Protein AF-0000000074029684 (afdb_homodimer)

pLDDT: mean 88.6, std 14.08, range [31.55, 98.19]

Foldseek 3Di:
DVLVVLLVLLLLLQLLLLQLVLLLQLLCCVPPPVVCVVPPNSLQRSVVSSNVRSVVSNVCSVVVVCVPPVCCLALCNLVVSNVVSLVVCCVPPNDVSSQQVSLCSQCVNVPNNPDDSVVSSVVSVVSNVVSSVSSNVSNVVSVVVVVVVD/DVLVVLLVLLLLLQLLLLQLVLLLQLLCCVPPPVVCVVPPNSLQRSVVSSNVRSVVSNVCSVVVVCPPCVCCLALCNLVVSNVVSLVVCCVVPNDVCSQQVSLCSQCVNVPNNVDDSVVSSVVSVVSSVVSSVSSNVSNVVSVVVVVVVD

Radius of gyration: 20.8 Å; Cα contacts (8 Å, |Δi|>4): 405; chains: 2; bounding box: 62×60×47 Å

Solvent-accessible surface area (backbone atoms only — not comparable to full-atom values): 14587 Å² total; per-residue (Å²): 111,75,61,60,54,45,26,50,31,26,20,39,30,18,25,34,53,14,36,54,52,13,46,50,49,18,52,49,34,53,73,75,38,59,72,47,49,80,80,45,56,35,34,45,41,18,58,52,33,16,51,51,22,19,50,51,19,30,55,34,39,72,64,60,41,65,73,65,60,37,65,59,54,26,57,67,30,59,58,43,48,58,52,52,50,51,50,50,40,36,72,75,58,31,69,69,49,55,66,58,44,54,23,52,37,48,25,48,35,73,68,43,68,84,54,54,58,66,58,29,37,46,52,50,30,28,52,53,27,40,31,46,53,44,25,49,53,27,16,56,56,57,48,54,58,51,56,67,71,98,112,74,61,59,54,46,25,50,30,25,20,38,29,19,25,34,55,14,35,54,52,13,47,50,50,18,52,48,34,53,72,74,38,57,71,45,49,81,78,45,56,33,35,45,40,17,59,52,33,15,52,52,22,19,50,53,20,31,55,35,43,72,63,60,42,66,72,65,59,35,65,60,55,27,55,65,28,58,58,44,48,57,52,53,50,51,50,50,39,37,73,73,58,31,68,67,48,54,64,57,44,55,23,53,36,48,25,49,36,73,69,43,66,84,54,55,57,64,58,30,38,46,52,50,32,28,53,52,28,39,30,46,53,43,23,50,53,27,16,56,56,57,48,55,58,53,57,67,70,98

Structure (mmCIF, N/CA/C/O backbone):
data_AF-0000000074029684-model_v1
#
loop_
_entity.id
_entity.type
_entity.pdbx_description
1 polymer 'Uncharacterized protein'
#
loop_
_atom_site.group_PDB
_atom_site.id
_atom_site.type_symbol
_atom_site.label_atom_id
_atom_site.label_alt_id
_atom_site.label_comp_id
_atom_site.label_asym_id
_atom_site.label_entity_id
_atom_site.label_seq_id
_atom_site.pdbx_PDB_ins_code
_atom_site.Cartn_x
_atom_site.Cartn_y
_atom_site.Cartn_z
_atom_site.occupancy
_atom_site.B_iso_or_equiv
_atom_site.auth_seq_id
_atom_site.auth_comp_id
_atom_site.auth_asym_id
_atom_site.auth_atom_id
_atom_site.pdbx_PDB_model_num
ATOM 1 N N . MET A 1 1 ? 26.109 0.016 -14.906 1 45.38 1 MET A N 1
ATOM 2 C CA . MET A 1 1 ? 24.719 -0.358 -14.758 1 45.38 1 MET A CA 1
ATOM 3 C C . MET A 1 1 ? 24.344 -0.489 -13.281 1 45.38 1 MET A C 1
ATOM 5 O O . MET A 1 1 ? 23.266 -0.05 -12.867 1 45.38 1 MET A O 1
ATOM 9 N N . LYS A 1 2 ? 25.266 -1.078 -12.445 1 59.72 2 LYS A N 1
ATOM 10 C CA . LYS A 1 2 ? 25.156 -1.258 -11 1 59.72 2 LYS A CA 1
ATOM 11 C C . LYS A 1 2 ? 25.062 0.087 -10.281 1 59.72 2 LYS A C 1
ATOM 13 O O . LYS A 1 2 ? 24.297 0.241 -9.328 1 59.72 2 LYS A O 1
ATOM 18 N N . THR A 1 3 ? 25.5 1.122 -11.125 1 70.62 3 THR A N 1
ATOM 19 C CA . THR A 1 3 ? 25.578 2.422 -10.469 1 70.62 3 THR A CA 1
ATOM 20 C C . THR A 1 3 ? 24.234 3.145 -10.516 1 70.62 3 THR A C 1
ATOM 22 O O . THR A 1 3 ? 23.797 3.709 -9.516 1 70.62 3 THR A O 1
ATOM 25 N N . ASN A 1 4 ? 23.531 2.918 -11.711 1 80.19 4 ASN A N 1
ATOM 26 C CA . ASN A 1 4 ? 22.25 3.607 -11.844 1 80.19 4 ASN A CA 1
ATOM 27 C C . ASN A 1 4 ? 21.188 2.98 -10.961 1 80.19 4 ASN A C 1
ATOM 29 O O . ASN A 1 4 ? 20.344 3.689 -10.391 1 80.19 4 ASN A O 1
ATOM 33 N N . TYR A 1 5 ? 21.328 1.679 -10.805 1 81.56 5 TYR A N 1
ATOM 34 C CA . TYR A 1 5 ? 20.375 0.965 -9.961 1 81.56 5 TYR A CA 1
ATOM 35 C C . TYR A 1 5 ? 20.547 1.364 -8.492 1 81.56 5 TYR A C 1
ATOM 37 O O . TYR A 1 5 ? 19.562 1.608 -7.797 1 81.56 5 TYR A O 1
ATOM 45 N N . ASN A 1 6 ? 21.688 1.562 -8.148 1 82.56 6 ASN A N 1
ATOM 46 C CA . ASN A 1 6 ? 21.969 1.986 -6.781 1 82.56 6 ASN A CA 1
ATOM 47 C C . ASN A 1 6 ? 21.516 3.422 -6.535 1 82.56 6 ASN A C 1
ATOM 49 O O . ASN A 1 6 ? 21.016 3.748 -5.453 1 82.56 6 ASN A O 1
ATOM 53 N N . LEU A 1 7 ? 21.719 4.215 -7.543 1 88.19 7 LEU A N 1
ATOM 54 C CA . LEU A 1 7 ? 21.266 5.598 -7.438 1 88.19 7 LEU A CA 1
ATOM 55 C C . LEU A 1 7 ? 19.75 5.672 -7.301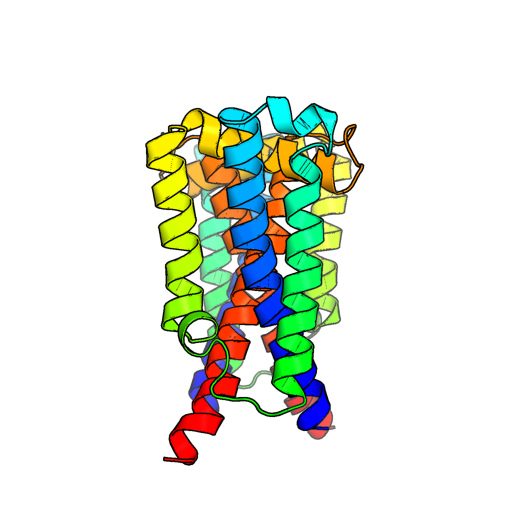 1 88.19 7 LEU A C 1
ATOM 57 O O . LEU A 1 7 ? 19.234 6.445 -6.492 1 88.19 7 LEU A O 1
ATOM 61 N N . PHE A 1 8 ? 19.094 4.867 -8.039 1 90.06 8 PHE A N 1
ATOM 62 C CA . PHE A 1 8 ? 17.641 4.82 -7.992 1 90.06 8 PHE A CA 1
ATOM 63 C C . PHE A 1 8 ? 17.156 4.34 -6.629 1 90.06 8 PHE A C 1
ATOM 65 O O . PHE A 1 8 ? 16.234 4.914 -6.051 1 90.06 8 PHE A O 1
ATOM 72 N N . LEU A 1 9 ? 17.812 3.361 -6.082 1 88.31 9 LEU A N 1
ATOM 73 C CA . LEU A 1 9 ? 17.422 2.816 -4.785 1 88.31 9 LEU A CA 1
ATOM 74 C C . LEU A 1 9 ? 17.641 3.844 -3.678 1 88.31 9 LEU A C 1
ATOM 76 O O . LEU A 1 9 ? 16.797 3.979 -2.783 1 88.31 9 LEU A O 1
ATOM 80 N N . ASN A 1 10 ? 18.672 4.555 -3.834 1 89.31 10 ASN A N 1
ATOM 81 C CA . ASN A 1 10 ? 18.922 5.613 -2.859 1 89.31 10 ASN A CA 1
ATOM 82 C C . ASN A 1 10 ? 17.875 6.719 -2.953 1 89.31 10 ASN A C 1
ATOM 84 O O . ASN A 1 10 ? 17.438 7.25 -1.934 1 89.31 10 ASN A O 1
ATOM 88 N N . LEU A 1 11 ? 17.531 7.016 -4.164 1 92.94 11 LEU A N 1
ATOM 89 C CA . LEU A 1 11 ? 16.5 8.016 -4.402 1 92.94 11 LEU A CA 1
ATOM 90 C C . LEU A 1 11 ? 15.188 7.602 -3.758 1 92.94 11 LEU A C 1
ATOM 92 O O . LEU A 1 11 ? 14.555 8.398 -3.059 1 92.94 11 LEU A O 1
ATOM 96 N N . VAL A 1 12 ? 14.82 6.363 -3.924 1 93.38 12 VAL A N 1
ATOM 97 C CA . VAL A 1 12 ? 13.562 5.836 -3.395 1 93.38 12 VAL A CA 1
ATOM 98 C C . VAL A 1 12 ? 13.617 5.809 -1.869 1 93.38 12 VAL A C 1
ATOM 100 O O . VAL A 1 12 ? 12.617 6.098 -1.202 1 93.38 12 VAL A O 1
ATOM 103 N N . HIS A 1 13 ? 14.75 5.449 -1.403 1 93.5 13 HIS A N 1
ATOM 104 C CA . HIS A 1 13 ? 14.93 5.43 0.044 1 93.5 13 HIS A CA 1
ATOM 105 C C . HIS A 1 13 ? 14.727 6.812 0.645 1 93.5 13 HIS A C 1
ATOM 107 O O . HIS A 1 13 ? 13.977 6.969 1.612 1 93.5 13 HIS A O 1
ATOM 113 N N . GLY A 1 14 ? 15.414 7.77 0.052 1 93.69 14 GLY A N 1
ATOM 114 C CA . GLY A 1 14 ? 15.25 9.141 0.514 1 93.69 14 GLY A CA 1
ATOM 115 C C . GLY A 1 14 ? 13.836 9.656 0.368 1 93.69 14 GLY A C 1
ATOM 116 O O . GLY A 1 14 ? 13.344 10.383 1.234 1 93.69 14 GLY A O 1
ATOM 117 N N . LEU A 1 15 ? 13.227 9.305 -0.712 1 97.12 15 LEU A N 1
ATOM 118 C CA . LEU A 1 15 ? 11.844 9.688 -0.956 1 97.12 15 LEU A CA 1
ATOM 119 C C . LEU A 1 15 ? 10.93 9.164 0.151 1 97.12 15 LEU A C 1
ATOM 121 O O . LEU A 1 15 ? 10.07 9.898 0.652 1 97.12 15 LEU A O 1
ATOM 125 N N . PHE A 1 16 ? 11.125 7.938 0.576 1 97.06 16 PHE A N 1
ATOM 126 C CA . PHE A 1 16 ? 10.328 7.32 1.624 1 97.06 16 PHE A CA 1
ATOM 127 C C . PHE A 1 16 ? 10.523 8.039 2.953 1 97.06 16 PHE A C 1
ATOM 129 O O . PHE A 1 16 ? 9.555 8.359 3.641 1 97.06 16 PHE A O 1
ATOM 136 N N . LEU A 1 17 ? 11.703 8.297 3.266 1 95.62 17 LEU A N 1
ATOM 137 C CA . LEU A 1 17 ? 11.992 8.969 4.527 1 95.62 17 LEU A CA 1
ATOM 138 C C . LEU A 1 17 ? 11.406 10.375 4.543 1 95.62 17 LEU A C 1
ATOM 140 O O . LEU A 1 17 ? 10.82 10.797 5.539 1 95.62 17 LEU A O 1
ATOM 144 N N . GLY A 1 18 ? 11.578 11.016 3.41 1 96.56 18 GLY A N 1
ATOM 145 C CA . GLY A 1 18 ? 10.984 12.336 3.285 1 96.56 18 GLY A CA 1
ATOM 146 C C . GLY A 1 18 ? 9.469 12.32 3.371 1 96.56 18 GLY A C 1
ATOM 147 O O . GLY A 1 18 ? 8.859 13.227 3.939 1 96.56 18 GLY A O 1
ATOM 148 N N . LEU A 1 19 ? 8.875 11.328 2.781 1 97.75 19 LEU A N 1
ATOM 149 C CA . LEU A 1 19 ? 7.418 11.195 2.797 1 97.75 19 LEU A CA 1
ATOM 150 C C . LEU A 1 19 ? 6.906 10.992 4.219 1 97.75 19 LEU A C 1
ATOM 152 O O . LEU A 1 19 ? 5.969 11.664 4.648 1 97.75 19 LEU A O 1
ATOM 156 N N . VAL A 1 20 ? 7.484 10.078 4.992 1 97.5 20 VAL A N 1
ATOM 157 C CA . VAL A 1 20 ? 7.051 9.758 6.348 1 97.5 20 VAL A CA 1
ATOM 158 C C . VAL A 1 20 ? 7.23 10.984 7.246 1 97.5 20 VAL A C 1
ATOM 160 O O . VAL A 1 20 ? 6.305 11.375 7.961 1 97.5 20 VAL A O 1
ATOM 163 N N . LEU A 1 21 ? 8.359 11.602 7.168 1 97.31 21 LEU A N 1
ATOM 164 C CA . LEU A 1 21 ? 8.625 12.797 7.969 1 97.31 21 LEU A CA 1
ATOM 165 C C . LEU A 1 21 ? 7.73 13.953 7.535 1 97.31 21 LEU A C 1
ATOM 167 O O . LEU A 1 21 ? 7.219 14.695 8.375 1 97.31 21 LEU A O 1
ATOM 171 N N . GLY A 1 22 ? 7.609 14.055 6.25 1 97.75 22 GLY A N 1
ATOM 172 C CA . GLY A 1 22 ? 6.781 15.117 5.707 1 97.75 22 GLY A CA 1
ATOM 173 C C . GLY A 1 22 ? 5.332 15.023 6.137 1 97.75 22 GLY A C 1
ATOM 174 O O . GLY A 1 22 ? 4.738 16.016 6.566 1 97.75 22 GLY A O 1
ATOM 175 N N . VAL A 1 23 ? 4.738 13.867 6.008 1 98.06 23 VAL A N 1
ATOM 176 C CA . VAL A 1 23 ? 3.354 13.672 6.426 1 98.06 23 VAL A CA 1
ATOM 177 C C . VAL A 1 23 ? 3.225 13.938 7.926 1 98.06 23 VAL A C 1
ATOM 179 O O . VAL A 1 23 ? 2.273 14.578 8.375 1 98.06 23 VAL A O 1
ATOM 182 N N . THR A 1 24 ? 4.18 13.445 8.688 1 98.19 24 THR A N 1
ATOM 183 C CA . THR A 1 24 ? 4.164 13.625 10.141 1 98.19 24 THR A CA 1
ATOM 184 C C . THR A 1 24 ? 4.195 15.109 10.5 1 98.19 24 THR A C 1
ATOM 186 O O . THR A 1 24 ? 3.361 15.586 11.273 1 98.19 24 THR A O 1
ATOM 189 N N . ILE A 1 25 ? 5.047 15.836 9.867 1 97.69 25 ILE A N 1
ATOM 190 C CA . ILE A 1 25 ? 5.195 17.266 10.164 1 97.69 25 ILE A CA 1
ATOM 191 C C . ILE A 1 25 ? 3.979 18.016 9.648 1 97.69 25 ILE A C 1
ATOM 193 O O . ILE A 1 25 ? 3.498 18.953 10.297 1 97.69 25 ILE A O 1
ATOM 197 N N . SER A 1 26 ? 3.498 17.625 8.492 1 97.75 26 SER A N 1
ATOM 198 C CA . SER A 1 26 ? 2.297 18.25 7.953 1 97.75 26 SER A CA 1
ATOM 199 C C . SER A 1 26 ? 1.127 18.125 8.922 1 97.75 26 SER A C 1
ATOM 201 O O . SER A 1 26 ? 0.421 19.109 9.18 1 97.75 26 SER A O 1
ATOM 203 N N . LEU A 1 27 ? 0.979 16.922 9.508 1 97.81 27 LEU A N 1
ATOM 204 C CA . LEU A 1 27 ? -0.136 16.656 10.414 1 97.81 27 LEU A CA 1
ATOM 205 C C . LEU A 1 27 ? 0.037 17.438 11.711 1 97.81 27 LEU A C 1
ATOM 207 O O . LEU A 1 27 ? -0.915 18.047 12.211 1 97.81 27 LEU A O 1
ATOM 211 N N . LEU A 1 28 ? 1.231 17.453 12.203 1 97.38 28 LEU A N 1
ATOM 212 C CA . LEU A 1 28 ? 1.5 18.141 13.461 1 97.38 28 LEU A CA 1
ATOM 213 C C . LEU A 1 28 ? 1.336 19.656 13.305 1 97.38 28 LEU A C 1
ATOM 215 O O . LEU A 1 28 ? 0.759 20.312 14.172 1 97.38 28 LEU A O 1
ATOM 219 N N . THR A 1 29 ? 1.773 20.156 12.195 1 96.75 29 THR A N 1
ATOM 220 C CA . THR A 1 29 ? 1.662 21.578 11.961 1 96.75 29 THR A CA 1
ATOM 221 C C . THR A 1 29 ? 0.209 21.984 11.703 1 96.75 29 THR A C 1
ATOM 223 O O . THR A 1 29 ? -0.233 23.047 12.141 1 96.75 29 THR A O 1
ATOM 226 N N . LEU A 1 30 ? -0.475 21.156 11.039 1 95.69 30 LEU A N 1
ATOM 227 C CA . LEU A 1 30 ? -1.884 21.422 10.781 1 95.69 30 LEU A CA 1
ATOM 228 C C . LEU A 1 30 ? -2.68 21.484 12.078 1 95.69 30 LEU A C 1
ATOM 230 O O . LEU A 1 30 ? -3.561 22.328 12.234 1 95.69 30 LEU A O 1
ATOM 234 N N . GLU A 1 31 ? -2.307 20.625 13 1 95 31 GLU A N 1
ATOM 235 C CA . GLU A 1 31 ? -3.078 20.484 14.227 1 95 31 GLU A CA 1
ATOM 236 C C . GLU A 1 31 ? -2.586 21.453 15.305 1 95 31 GLU A C 1
ATOM 238 O O . GLU A 1 31 ? -3.389 22.031 16.047 1 95 31 GLU A O 1
ATOM 243 N N . PHE A 1 32 ? -1.317 21.688 15.398 1 95.12 32 PHE A N 1
ATOM 244 C CA . PHE A 1 32 ? -0.786 22.359 16.578 1 95.12 32 PHE A CA 1
ATOM 245 C C . PHE A 1 32 ? -0.233 23.734 16.219 1 95.12 32 PHE A C 1
ATOM 247 O O . PHE A 1 32 ? -0.009 24.562 17.109 1 95.12 32 PHE A O 1
ATOM 254 N N . LEU A 1 33 ? -0.032 23.984 14.938 1 94 33 LEU A N 1
ATOM 255 C CA . LEU A 1 33 ? 0.521 25.266 14.531 1 94 33 LEU A CA 1
ATOM 256 C C . LEU A 1 33 ? -0.254 25.844 13.352 1 94 33 LEU A C 1
ATOM 258 O O . LEU A 1 33 ? 0.322 26.109 12.289 1 94 33 LEU A O 1
ATOM 262 N N . PRO A 1 34 ? -1.484 26.094 13.57 1 85.5 34 PRO A N 1
ATOM 263 C CA . PRO A 1 34 ? -2.295 26.578 12.445 1 85.5 34 PRO A CA 1
ATOM 264 C C . PRO A 1 34 ? -1.818 27.938 11.914 1 85.5 34 PRO A C 1
ATOM 266 O O . PRO A 1 34 ? -2.078 28.266 10.758 1 85.5 34 PRO A O 1
ATOM 269 N N . GLU A 1 35 ? -1.043 28.656 12.641 1 90.62 35 GLU A N 1
ATOM 270 C CA . GLU A 1 35 ? -0.546 29.969 12.234 1 90.62 35 GLU A CA 1
ATOM 271 C C . GLU A 1 35 ? 0.364 29.859 11.016 1 90.62 35 GLU A C 1
ATOM 273 O O . GLU A 1 35 ? 0.505 30.812 10.25 1 90.62 35 GLU A O 1
ATOM 278 N N . ILE A 1 36 ? 0.897 28.75 10.828 1 90.25 36 ILE A N 1
ATOM 279 C CA . ILE A 1 36 ? 1.812 28.531 9.719 1 90.25 36 ILE A CA 1
ATOM 280 C C . ILE A 1 36 ? 1.058 28.672 8.391 1 90.25 36 ILE A C 1
ATOM 282 O O . ILE A 1 36 ? 1.661 28.922 7.352 1 90.25 36 ILE A O 1
ATOM 286 N N . GLN A 1 37 ? -0.204 28.5 8.414 1 87.75 37 GLN A N 1
ATOM 287 C CA . GLN A 1 37 ? -1.039 28.578 7.219 1 87.75 37 GLN A CA 1
ATOM 288 C C . GLN A 1 37 ? -0.928 29.938 6.555 1 87.75 37 GLN A C 1
ATOM 290 O O . GLN A 1 37 ? -1.2 30.094 5.363 1 87.75 37 GLN A O 1
ATOM 295 N N . ASN A 1 38 ? -0.549 30.891 7.355 1 90.12 38 ASN A N 1
ATOM 296 C CA . ASN A 1 38 ? -0.367 32.25 6.82 1 90.12 38 ASN A CA 1
ATOM 297 C C . ASN A 1 38 ? 0.817 32.312 5.863 1 90.12 38 ASN A C 1
ATOM 299 O O . ASN A 1 38 ? 0.896 33.219 5.027 1 90.12 38 ASN A O 1
ATOM 303 N N . TYR A 1 39 ? 1.678 31.406 5.93 1 89.75 39 TYR A N 1
ATOM 304 C CA . TYR A 1 39 ? 2.869 31.375 5.09 1 89.75 39 TYR A CA 1
ATOM 305 C C . TYR A 1 39 ? 2.781 30.25 4.062 1 89.75 39 TYR A C 1
ATOM 307 O O . TYR A 1 39 ? 2.986 30.484 2.869 1 89.75 39 TYR A O 1
ATOM 315 N N . ILE A 1 40 ? 2.496 29.094 4.531 1 91.5 40 ILE A N 1
ATOM 316 C CA . ILE A 1 40 ? 2.381 27.906 3.684 1 91.5 40 ILE A CA 1
ATOM 317 C C . ILE A 1 40 ? 1.34 26.953 4.27 1 91.5 40 ILE A C 1
ATOM 319 O O . ILE A 1 40 ? 1.315 26.719 5.477 1 91.5 40 ILE A O 1
ATOM 323 N N . HIS A 1 41 ? 0.516 26.578 3.416 1 94.38 41 HIS A N 1
ATOM 324 C CA . HIS A 1 41 ? -0.421 25.562 3.912 1 94.38 41 HIS A CA 1
ATOM 325 C C . HIS A 1 41 ? 0.306 24.297 4.336 1 94.38 41 HIS A C 1
ATOM 327 O O . HIS A 1 41 ? 1.101 23.75 3.572 1 94.38 41 HIS A O 1
ATOM 333 N N . PRO A 1 42 ? 0.067 23.719 5.48 1 95.94 42 PRO A N 1
ATOM 334 C CA . PRO A 1 42 ? 0.798 22.578 6.035 1 95.94 42 PRO A CA 1
ATOM 335 C C . PRO A 1 42 ? 0.764 21.359 5.121 1 95.94 42 PRO A C 1
ATOM 337 O O . PRO A 1 42 ? 1.686 20.531 5.148 1 95.94 42 PRO A O 1
ATOM 340 N N . SER A 1 43 ? -0.222 21.25 4.305 1 96.44 43 SER A N 1
ATOM 341 C CA . SER A 1 43 ? -0.349 20.078 3.436 1 96.44 43 SER A CA 1
ATOM 342 C C . SER A 1 43 ? 0.755 20.047 2.383 1 96.44 43 SER A C 1
ATOM 344 O O . SER A 1 43 ? 1.013 19.016 1.774 1 96.44 43 SER A O 1
ATOM 346 N N . TYR A 1 44 ? 1.433 21.156 2.188 1 96.62 44 TYR A N 1
ATOM 347 C CA . TYR A 1 44 ? 2.471 21.219 1.163 1 96.62 44 TYR A CA 1
ATOM 348 C C . TYR A 1 44 ? 3.814 20.766 1.725 1 96.62 44 TYR A C 1
ATOM 350 O O . TYR A 1 44 ? 4.766 20.547 0.971 1 96.62 44 TYR A O 1
ATOM 358 N N . ILE A 1 45 ? 3.85 20.594 2.953 1 97.12 45 ILE A N 1
ATOM 359 C CA . ILE A 1 45 ? 5.102 20.219 3.605 1 97.12 45 ILE A CA 1
ATOM 360 C C . ILE A 1 45 ? 5.523 18.828 3.168 1 97.12 45 ILE A C 1
ATOM 362 O O . ILE A 1 45 ? 6.691 18.594 2.848 1 97.12 45 ILE A O 1
ATOM 366 N N . TYR A 1 46 ? 4.578 17.922 3.096 1 97.12 46 TYR A N 1
ATOM 367 C CA . TYR A 1 46 ? 4.98 16.531 2.854 1 97.12 46 TYR A CA 1
ATOM 368 C C . TYR A 1 46 ? 5.52 16.359 1.438 1 97.12 46 TYR A C 1
ATOM 370 O O . TYR A 1 46 ? 6.523 15.688 1.227 1 97.12 46 TYR A O 1
ATOM 378 N N . PRO A 1 47 ? 4.906 16.938 0.369 1 97.19 47 PRO A N 1
ATOM 379 C CA . PRO A 1 47 ? 5.527 16.781 -0.946 1 97.19 47 PRO A CA 1
ATOM 380 C C . PRO A 1 47 ? 6.895 17.453 -1.041 1 97.19 47 PRO A C 1
ATOM 382 O O . PRO A 1 47 ? 7.797 16.938 -1.709 1 97.19 47 PRO A O 1
ATOM 385 N N . ILE A 1 48 ? 7.059 18.578 -0.424 1 97.56 48 ILE A N 1
ATOM 386 C CA . ILE A 1 48 ? 8.336 19.266 -0.422 1 97.56 48 ILE A CA 1
ATOM 387 C C . ILE A 1 48 ? 9.398 18.406 0.247 1 97.56 48 ILE A C 1
ATOM 389 O O . ILE A 1 48 ? 10.477 18.188 -0.316 1 97.56 48 ILE A O 1
ATOM 393 N N . LEU A 1 49 ? 9.109 17.891 1.408 1 97.88 49 LEU A N 1
ATOM 394 C CA . LEU A 1 49 ? 10.07 17.062 2.137 1 97.88 49 LEU A CA 1
ATOM 395 C C . LEU A 1 49 ? 10.336 15.758 1.402 1 97.88 49 LEU A C 1
ATOM 397 O O . LEU A 1 49 ? 11.453 15.234 1.444 1 97.88 49 LEU A O 1
ATOM 401 N N . SER A 1 50 ? 9.367 15.234 0.712 1 97.62 50 SER A N 1
ATOM 402 C CA . SER A 1 50 ? 9.57 14.031 -0.088 1 97.62 50 SER A CA 1
ATOM 403 C C . SER A 1 50 ? 10.594 14.266 -1.197 1 97.62 50 SER A C 1
ATOM 405 O O . SER A 1 50 ? 11.484 13.445 -1.415 1 97.62 50 SER A O 1
ATOM 407 N N . VAL A 1 51 ? 10.461 15.398 -1.861 1 97.44 51 VAL A N 1
ATOM 408 C CA . VAL A 1 51 ? 11.375 15.742 -2.949 1 97.44 51 VAL A CA 1
ATOM 409 C C . VAL A 1 51 ? 12.773 16 -2.393 1 97.44 51 VAL A C 1
ATOM 411 O O . VAL A 1 51 ? 13.766 15.523 -2.951 1 97.44 51 VAL A O 1
ATOM 414 N N . ILE A 1 52 ? 12.836 16.719 -1.286 1 97.44 52 ILE A N 1
ATOM 415 C CA . ILE A 1 52 ? 14.117 16.984 -0.64 1 97.44 52 ILE A CA 1
ATOM 416 C C . ILE A 1 52 ? 14.766 15.656 -0.237 1 97.44 52 ILE A C 1
ATOM 418 O O . ILE A 1 52 ? 15.961 15.445 -0.477 1 97.44 52 ILE A O 1
ATOM 422 N N . GLY A 1 53 ? 13.961 14.758 0.393 1 95 53 GLY A N 1
ATOM 423 C CA . GLY A 1 53 ? 14.477 13.453 0.767 1 95 53 GLY A CA 1
ATOM 424 C C . GLY A 1 53 ? 15 12.656 -0.414 1 95 53 GLY A C 1
ATOM 425 O O . GLY A 1 53 ? 16.078 12.055 -0.336 1 95 53 GLY A O 1
ATOM 426 N N . ALA A 1 54 ? 14.273 12.672 -1.476 1 95.69 54 ALA A N 1
ATOM 427 C CA . ALA A 1 54 ? 14.703 11.984 -2.691 1 95.69 54 ALA A CA 1
ATOM 428 C C . ALA A 1 54 ? 16.031 12.547 -3.203 1 95.69 54 ALA A C 1
ATOM 430 O O . ALA A 1 54 ? 16.922 11.797 -3.6 1 95.69 54 ALA A O 1
ATOM 431 N N . THR A 1 55 ? 16.109 13.852 -3.166 1 94.12 55 THR A N 1
ATOM 432 C CA . THR A 1 55 ? 17.312 14.523 -3.652 1 94.12 55 THR A CA 1
ATOM 433 C C . THR A 1 55 ? 18.516 14.164 -2.787 1 94.12 55 THR A C 1
ATOM 435 O O . THR A 1 55 ? 19.594 13.828 -3.309 1 94.12 55 THR A O 1
ATOM 438 N N . ILE A 1 56 ? 18.312 14.195 -1.484 1 91.38 56 ILE A N 1
ATOM 439 C CA . ILE A 1 56 ? 19.391 13.844 -0.559 1 91.38 56 ILE A CA 1
ATOM 440 C C . ILE A 1 56 ? 19.812 12.398 -0.784 1 91.38 56 ILE A C 1
ATOM 442 O O . ILE A 1 56 ? 21 12.086 -0.814 1 91.38 56 ILE A O 1
ATOM 446 N N . GLY A 1 57 ? 18.812 11.508 -0.897 1 90.25 57 GLY A N 1
ATOM 447 C CA . GLY A 1 57 ? 19.109 10.117 -1.172 1 90.25 57 GLY A CA 1
ATOM 448 C C . GLY A 1 57 ? 19.891 9.922 -2.459 1 90.25 57 GLY A C 1
ATOM 449 O O . GLY A 1 57 ? 20.844 9.133 -2.5 1 90.25 57 GLY A O 1
ATOM 450 N N . TYR A 1 58 ? 19.469 10.664 -3.488 1 89.25 58 TYR A N 1
ATOM 451 C CA . TYR A 1 58 ? 20.141 10.578 -4.777 1 89.25 58 TYR A CA 1
ATOM 452 C C . TYR A 1 58 ? 21.594 11.039 -4.664 1 89.25 58 TYR A C 1
ATOM 454 O O . TYR A 1 58 ? 22.5 10.367 -5.16 1 89.25 58 TYR A O 1
ATOM 462 N N . ILE A 1 59 ? 21.797 12.164 -4.012 1 87.5 59 ILE A N 1
ATOM 463 C CA . ILE A 1 59 ? 23.141 12.727 -3.834 1 87.5 59 ILE A CA 1
ATOM 464 C C . ILE A 1 59 ? 24 11.758 -3.035 1 87.5 59 ILE A C 1
ATOM 466 O O . ILE A 1 59 ? 25.172 11.539 -3.363 1 87.5 59 ILE A O 1
ATOM 470 N N . LYS A 1 60 ? 23.422 11.141 -2.029 1 85.19 60 LYS A N 1
ATOM 471 C CA . LYS A 1 60 ? 24.156 10.164 -1.234 1 85.19 60 LYS A CA 1
ATOM 472 C C . LYS A 1 60 ? 24.594 8.984 -2.092 1 85.19 60 LYS A C 1
ATOM 474 O O . LYS A 1 60 ? 25.672 8.414 -1.862 1 85.19 60 LYS A O 1
ATOM 479 N N . GLY A 1 61 ? 23.797 8.602 -2.975 1 83.12 61 GLY A N 1
ATOM 480 C CA . GLY A 1 61 ? 24.094 7.473 -3.84 1 83.12 61 GLY A CA 1
ATOM 481 C C . GLY A 1 61 ? 25.234 7.754 -4.812 1 83.12 61 GLY A C 1
ATOM 482 O O . GLY A 1 61 ? 25.906 6.828 -5.273 1 83.12 61 GLY A O 1
ATOM 483 N N . ILE A 1 62 ? 25.469 9.062 -5.188 1 79.81 62 ILE A N 1
ATOM 484 C CA . ILE A 1 62 ? 26.516 9.414 -6.137 1 79.81 62 ILE A CA 1
ATOM 485 C C . ILE A 1 62 ? 27.875 9.203 -5.492 1 79.81 62 ILE A C 1
ATOM 487 O O . ILE A 1 62 ? 28.797 8.68 -6.129 1 79.81 62 ILE A O 1
ATOM 491 N N . ASN A 1 63 ? 28.016 9.648 -4.273 1 67.38 63 ASN A N 1
ATOM 492 C CA . ASN A 1 63 ? 29.344 9.633 -3.676 1 67.38 63 ASN A CA 1
ATOM 493 C C . ASN A 1 63 ? 29.469 8.508 -2.65 1 67.38 63 ASN A C 1
ATOM 495 O O . ASN A 1 63 ? 30.375 8.539 -1.807 1 67.38 63 ASN A O 1
ATOM 499 N N . ASN A 1 64 ? 28.656 7.484 -2.818 1 62.53 64 ASN A N 1
ATOM 500 C CA . ASN A 1 64 ? 28.703 6.398 -1.845 1 62.53 64 ASN A CA 1
ATOM 501 C C . ASN A 1 64 ? 28.906 6.922 -0.427 1 62.53 64 ASN A C 1
ATOM 503 O O . ASN A 1 64 ? 29.703 6.367 0.334 1 62.53 64 ASN A O 1
ATOM 507 N N . TYR A 1 65 ? 28.594 8.164 -0.355 1 58.56 65 TYR A N 1
ATOM 508 C CA . TYR A 1 65 ? 28.766 8.688 0.994 1 58.56 65 TYR A CA 1
ATOM 509 C C . TYR A 1 65 ? 28 7.848 2.01 1 58.56 65 TYR A C 1
ATOM 511 O O . TYR A 1 65 ? 26.922 8.242 2.459 1 58.56 65 TYR A O 1
ATOM 519 N N . SER A 1 66 ? 28.359 6.582 2.076 1 57.59 66 SER A N 1
ATOM 520 C CA . SER A 1 66 ? 27.734 5.531 2.873 1 57.59 66 SER A CA 1
ATOM 521 C C . SER A 1 66 ? 27.5 5.992 4.305 1 57.59 66 SER A C 1
ATOM 523 O O . SER A 1 66 ? 26.547 5.543 4.961 1 57.59 66 SER A O 1
ATOM 525 N N . ARG A 1 67 ? 28.359 7.023 4.664 1 59.38 67 ARG A N 1
ATOM 526 C CA . ARG A 1 67 ? 28.266 7.367 6.082 1 59.38 67 ARG A CA 1
ATOM 527 C C . ARG A 1 67 ? 27.141 8.367 6.328 1 59.38 67 ARG A C 1
ATOM 529 O O . ARG A 1 67 ? 26.609 8.453 7.438 1 59.38 67 ARG A O 1
ATOM 536 N N . LEU A 1 68 ? 26.828 9.023 5.242 1 56.69 68 LEU A N 1
ATOM 537 C CA . LEU A 1 68 ? 25.812 10.055 5.473 1 56.69 68 LEU A CA 1
ATOM 538 C C . LEU A 1 68 ? 24.438 9.438 5.691 1 56.69 68 LEU A C 1
ATOM 540 O O . LEU A 1 68 ? 23.969 8.656 4.859 1 56.69 68 LEU A O 1
ATOM 544 N N . LEU A 1 69 ? 23.875 9.773 6.812 1 63.09 69 LEU A N 1
ATOM 545 C CA . LEU A 1 69 ? 22.516 9.422 7.215 1 63.09 69 LEU A CA 1
ATOM 546 C C . LEU A 1 69 ? 22.359 7.906 7.32 1 63.09 69 LEU A C 1
ATOM 548 O O . LEU A 1 69 ? 21.281 7.367 7.035 1 63.09 69 LEU A O 1
ATOM 552 N N . PHE A 1 70 ? 23.453 7.301 7.664 1 70.38 70 PHE A N 1
ATOM 553 C CA . PHE A 1 70 ? 23.531 5.844 7.723 1 70.38 70 PHE A CA 1
ATOM 554 C C . PHE A 1 70 ? 22.469 5.281 8.648 1 70.38 70 PHE A C 1
ATOM 556 O O . PHE A 1 70 ? 21.781 4.32 8.305 1 70.38 70 PHE A O 1
ATOM 563 N N . PHE A 1 71 ? 22.297 5.98 9.703 1 73.88 71 PHE A N 1
ATOM 564 C CA . PHE A 1 71 ? 21.344 5.438 10.68 1 73.88 71 PHE A CA 1
ATOM 565 C C . PHE A 1 71 ? 19.922 5.48 10.141 1 73.88 71 PHE A C 1
ATOM 567 O O . PHE A 1 71 ? 19.172 4.516 10.281 1 73.88 71 PHE A O 1
ATOM 574 N N . ILE A 1 72 ? 19.656 6.543 9.328 1 78.44 72 ILE A N 1
ATOM 575 C CA . ILE A 1 72 ? 18.297 6.719 8.852 1 78.44 72 ILE A CA 1
ATOM 576 C C . ILE A 1 72 ? 18.078 5.883 7.59 1 78.44 72 ILE A C 1
ATOM 578 O O . ILE A 1 72 ? 16.969 5.398 7.34 1 78.44 72 ILE A O 1
ATOM 582 N N . PHE A 1 73 ? 19.141 5.562 6.922 1 80.75 73 PHE A N 1
ATOM 583 C CA . PHE A 1 73 ? 19.031 4.805 5.68 1 80.75 73 PHE A CA 1
ATOM 584 C C . PHE A 1 73 ? 19.266 3.318 5.93 1 80.75 73 PHE A C 1
ATOM 586 O O . PHE A 1 73 ? 19.203 2.512 5 1 80.75 73 PHE A O 1
ATOM 593 N N . SER A 1 74 ? 19.453 2.984 7.215 1 83.38 74 SER A N 1
ATOM 594 C CA . SER A 1 74 ? 19.625 1.579 7.57 1 83.38 74 SER A CA 1
ATOM 595 C C . SER A 1 74 ? 18.297 0.842 7.594 1 83.38 74 SER A C 1
ATOM 597 O O . SER A 1 74 ? 17.234 1.469 7.57 1 83.38 74 SER A O 1
ATOM 599 N N . THR A 1 75 ? 18.406 -0.478 7.672 1 86.06 75 THR A N 1
ATOM 600 C CA . THR A 1 75 ? 17.203 -1.302 7.754 1 86.06 75 THR A CA 1
ATOM 601 C C . THR A 1 75 ? 16.422 -0.991 9.023 1 86.06 75 THR A C 1
ATOM 603 O O . THR A 1 75 ? 15.195 -0.865 8.992 1 86.06 75 THR A O 1
ATOM 606 N N . LEU A 1 76 ? 17.156 -0.884 10.055 1 87.19 76 LEU A N 1
ATOM 607 C CA . LEU A 1 76 ? 16.531 -0.55 11.328 1 87.19 76 LEU A CA 1
ATOM 608 C C . LEU A 1 76 ? 15.859 0.82 11.266 1 87.19 76 LEU A C 1
ATOM 610 O O . LEU A 1 76 ? 14.719 0.982 11.711 1 87.19 76 LEU A O 1
ATOM 614 N N . GLY A 1 77 ? 16.562 1.777 10.688 1 88.62 77 GLY A N 1
ATOM 615 C CA . GLY A 1 77 ? 15.984 3.104 10.539 1 88.62 77 GLY A CA 1
ATOM 616 C C . GLY A 1 77 ? 14.758 3.123 9.648 1 88.62 77 GLY A C 1
ATOM 617 O O . GLY A 1 77 ? 13.773 3.807 9.953 1 88.62 77 GLY A O 1
ATOM 618 N N . THR A 1 78 ? 14.82 2.361 8.602 1 90.44 78 THR A N 1
ATOM 619 C CA . THR A 1 78 ? 13.711 2.285 7.656 1 90.44 78 THR A CA 1
ATOM 620 C C . THR A 1 78 ? 12.469 1.703 8.328 1 90.44 78 THR A C 1
ATOM 622 O O . THR A 1 78 ? 11.352 2.137 8.047 1 90.44 78 THR A O 1
ATOM 625 N N . LEU A 1 79 ? 12.625 0.806 9.227 1 93.44 79 LEU A N 1
ATOM 626 C CA . LEU A 1 79 ? 11.516 0.148 9.906 1 93.44 79 LEU A CA 1
ATOM 627 C C . LEU A 1 79 ? 11.023 0.987 11.086 1 93.44 79 LEU A C 1
ATOM 629 O O . LEU A 1 79 ? 9.82 1.111 11.305 1 93.44 79 LEU A O 1
ATOM 633 N N . LEU A 1 80 ? 11.875 1.586 11.727 1 94.81 80 LEU A N 1
ATOM 634 C CA . LEU A 1 80 ? 11.555 2.258 12.977 1 94.81 80 LEU A CA 1
ATOM 635 C C . LEU A 1 8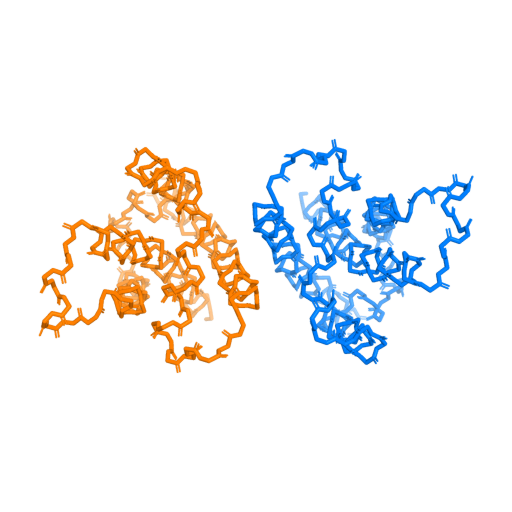0 ? 10.938 3.631 12.719 1 94.81 80 LEU A C 1
ATOM 637 O O . LEU A 1 80 ? 10.07 4.082 13.469 1 94.81 80 LEU A O 1
ATOM 641 N N . LEU A 1 81 ? 11.375 4.246 11.719 1 94.31 81 LEU A N 1
ATOM 642 C CA . LEU A 1 81 ? 10.945 5.621 11.484 1 94.31 81 LEU A CA 1
ATOM 643 C C . LEU A 1 81 ? 9.43 5.707 11.352 1 94.31 81 LEU A C 1
ATOM 645 O O . LEU A 1 81 ? 8.781 6.484 12.055 1 94.31 81 LEU A O 1
ATOM 649 N N . PRO A 1 82 ? 8.852 4.91 10.469 1 95.31 82 PRO A N 1
ATOM 650 C CA . PRO A 1 82 ? 7.387 4.984 10.391 1 95.31 82 PRO A CA 1
ATOM 651 C C . PRO A 1 82 ? 6.703 4.562 11.688 1 95.31 82 PRO A C 1
ATOM 653 O O . PRO A 1 82 ? 5.648 5.098 12.031 1 95.31 82 PRO A O 1
ATOM 656 N N . ILE A 1 83 ? 7.246 3.633 12.367 1 96.81 83 ILE A N 1
ATOM 657 C CA . ILE A 1 83 ? 6.668 3.174 13.625 1 96.81 83 ILE A CA 1
ATOM 658 C C . ILE A 1 83 ? 6.688 4.309 14.648 1 96.81 83 ILE A C 1
ATOM 660 O O . ILE A 1 83 ? 5.68 4.582 15.297 1 96.81 83 ILE A O 1
ATOM 664 N N . VAL A 1 84 ? 7.781 4.98 14.805 1 96.81 84 VAL A N 1
ATOM 665 C CA . VAL A 1 84 ? 7.93 6.09 15.742 1 96.81 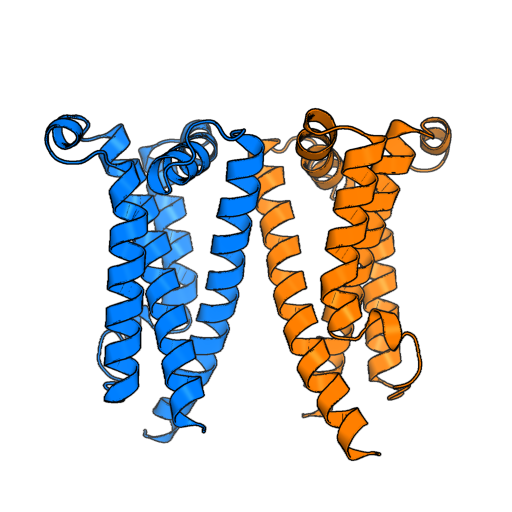84 VAL A CA 1
ATOM 666 C C . VAL A 1 84 ? 7 7.234 15.344 1 96.81 84 VAL A C 1
ATOM 668 O O . VAL A 1 84 ? 6.344 7.84 16.188 1 96.81 84 VAL A O 1
ATOM 671 N N . ALA A 1 85 ? 6.941 7.512 14.062 1 97.5 85 ALA A N 1
ATOM 672 C CA . ALA A 1 85 ? 6.074 8.578 13.57 1 97.5 85 ALA A CA 1
ATOM 673 C C . ALA A 1 85 ? 4.613 8.297 13.906 1 97.5 85 ALA A C 1
ATOM 675 O O . ALA A 1 85 ? 3.908 9.164 14.422 1 97.5 85 ALA A O 1
ATOM 676 N N . ILE A 1 86 ? 4.137 7.066 13.656 1 97.56 86 ILE A N 1
ATOM 677 C CA . ILE A 1 86 ? 2.748 6.684 13.898 1 97.56 86 ILE A CA 1
ATOM 678 C C . ILE A 1 86 ? 2.457 6.727 15.398 1 97.56 86 ILE A C 1
ATOM 680 O O . ILE A 1 86 ? 1.391 7.184 15.82 1 97.56 86 ILE A O 1
ATOM 684 N N . THR A 1 87 ? 3.41 6.246 16.172 1 97.88 87 THR A N 1
ATOM 685 C CA . THR A 1 87 ? 3.244 6.254 17.625 1 97.88 87 THR A CA 1
ATOM 686 C C . THR A 1 87 ? 3.156 7.684 18.141 1 97.88 87 THR A C 1
ATOM 688 O O . THR A 1 87 ? 2.295 7.996 18.969 1 97.88 87 THR A O 1
ATOM 691 N N . LEU A 1 88 ? 3.982 8.516 17.672 1 98.12 88 LEU A N 1
ATOM 692 C CA . LEU A 1 88 ? 3.969 9.922 18.062 1 98.12 88 LEU A CA 1
ATOM 693 C C . LEU A 1 88 ? 2.639 10.57 17.688 1 98.12 88 LEU A C 1
ATOM 695 O O . LEU A 1 88 ? 2.027 11.25 18.531 1 98.12 88 LEU A O 1
ATOM 699 N N . LEU A 1 89 ? 2.201 10.344 16.5 1 98.12 89 LEU A N 1
ATOM 700 C CA . LEU A 1 89 ? 0.949 10.938 16.047 1 98.12 89 LEU A CA 1
ATOM 701 C C . LEU A 1 89 ? -0.236 10.383 16.828 1 98.12 89 LEU A C 1
ATOM 703 O O . LEU A 1 89 ? -1.185 11.109 17.125 1 98.12 89 LEU A O 1
ATOM 707 N N . TYR A 1 90 ? -0.111 9.086 17.094 1 97.69 90 TYR A N 1
ATOM 708 C CA . TYR A 1 90 ? -1.162 8.477 17.891 1 97.69 90 TYR A CA 1
ATOM 709 C C . TYR A 1 90 ? -1.246 9.133 19.266 1 97.69 90 TYR A C 1
ATOM 711 O O . TYR A 1 90 ? -2.338 9.445 19.75 1 97.69 90 TYR A O 1
ATOM 719 N N . PHE A 1 91 ? -0.137 9.344 19.844 1 97.88 91 PHE A N 1
ATOM 720 C CA . PHE A 1 91 ? -0.067 9.922 21.172 1 97.88 91 PHE A CA 1
ATOM 721 C C . PHE A 1 91 ? -0.536 11.367 21.156 1 97.88 91 PHE A C 1
ATOM 723 O O . PHE A 1 91 ? -1.26 11.805 22.062 1 97.88 91 PHE A O 1
ATOM 730 N N . LEU A 1 92 ? -0.288 12.117 20.156 1 97.94 92 LEU A N 1
ATOM 731 C CA . LEU A 1 92 ? -0.545 13.555 20.141 1 97.94 92 LEU A CA 1
ATOM 732 C C . LEU A 1 92 ? -1.93 13.844 19.562 1 97.94 92 LEU A C 1
ATOM 734 O O . LEU A 1 92 ? -2.602 14.781 20.016 1 97.94 92 LEU A O 1
ATOM 738 N N . LEU A 1 93 ? -2.373 13.055 18.594 1 97.31 93 LEU A N 1
ATOM 739 C CA . LEU A 1 93 ? -3.594 13.391 17.859 1 97.31 93 LEU A CA 1
ATOM 740 C C . LEU A 1 93 ? -4.75 12.508 18.312 1 97.31 93 LEU A C 1
ATOM 742 O O . LEU A 1 93 ? -5.918 12.875 18.141 1 97.31 93 LEU A O 1
ATOM 746 N N . GLY A 1 94 ? -4.426 11.312 18.812 1 96.81 94 GLY A N 1
ATOM 747 C CA . GLY A 1 94 ? -5.457 10.32 19.078 1 96.81 94 GLY A CA 1
ATOM 748 C C . GLY A 1 94 ? -5.746 9.43 17.875 1 96.81 94 GLY A C 1
ATOM 749 O O . GLY A 1 94 ? -5.277 9.703 16.766 1 96.81 94 GLY A O 1
ATOM 750 N N . PHE A 1 95 ? -6.508 8.414 18.047 1 96.25 95 PHE A N 1
ATOM 751 C CA . PHE A 1 95 ? -6.754 7.355 17.078 1 96.25 95 PHE A CA 1
ATOM 752 C C . PHE A 1 95 ? -7.578 7.879 15.906 1 96.25 95 PHE A C 1
ATOM 754 O O . PHE A 1 95 ? -7.219 7.676 14.742 1 96.25 95 PHE A O 1
ATOM 761 N N . ASP A 1 96 ? -8.633 8.594 16.156 1 96 96 ASP A N 1
ATOM 762 C CA . ASP A 1 96 ? -9.562 9.055 15.133 1 96 9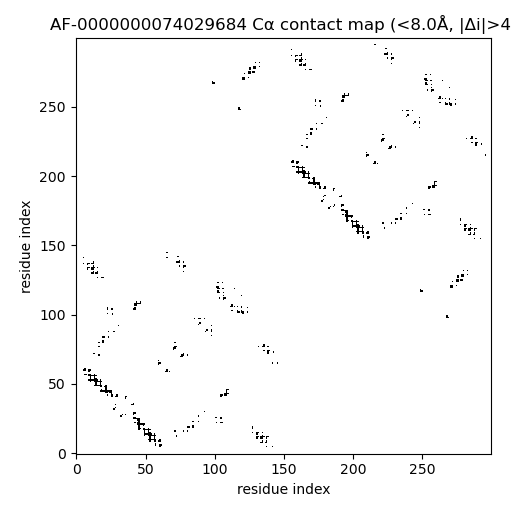6 ASP A CA 1
ATOM 763 C C . ASP A 1 96 ? -8.891 10.062 14.203 1 96 96 ASP A C 1
ATOM 765 O O . ASP A 1 96 ? -8.961 9.93 12.977 1 96 96 ASP A O 1
ATOM 769 N N . ARG A 1 97 ? -8.188 10.953 14.734 1 96.44 97 ARG A N 1
ATOM 770 C CA . ARG A 1 97 ? -7.539 11.984 13.93 1 96.44 97 ARG A CA 1
ATOM 771 C C . ARG A 1 97 ? -6.363 11.414 13.148 1 96.44 97 ARG A C 1
ATOM 773 O O . ARG A 1 97 ? -6.098 11.828 12.016 1 96.44 97 ARG A O 1
ATOM 780 N N . LEU A 1 98 ? -5.652 10.484 13.789 1 97.25 98 LEU A N 1
ATOM 781 C CA . LEU A 1 98 ? -4.547 9.805 13.117 1 97.25 98 LEU A CA 1
ATOM 782 C C . LEU A 1 98 ? -5.012 9.164 11.812 1 97.25 98 LEU A C 1
ATOM 784 O O . LEU A 1 98 ? -4.301 9.203 10.812 1 97.25 98 LEU A O 1
ATOM 788 N N . LEU A 1 99 ? -6.27 8.609 11.82 1 97.38 99 LEU A N 1
ATOM 789 C CA . LEU A 1 99 ? -6.766 7.887 10.656 1 97.38 99 LEU A CA 1
ATOM 790 C C . LEU A 1 99 ? -7.438 8.836 9.672 1 97.38 99 LEU A C 1
ATOM 792 O O . LEU A 1 99 ? -7.438 8.586 8.461 1 97.38 99 LEU A O 1
ATOM 796 N N . ALA A 1 100 ? -7.93 9.922 10.117 1 97 100 ALA A N 1
ATOM 797 C CA . ALA A 1 100 ? -8.773 10.781 9.281 1 97 100 ALA A CA 1
ATOM 798 C C . ALA A 1 100 ? -7.938 11.836 8.562 1 97 100 ALA A C 1
ATOM 800 O O . ALA A 1 100 ? -8.273 12.25 7.449 1 97 100 ALA A O 1
ATOM 801 N N . LEU A 1 101 ? -6.852 12.273 9.078 1 97.44 101 LEU A N 1
ATOM 802 C CA . LEU A 1 101 ? -6.188 13.492 8.633 1 97.44 101 LEU A CA 1
ATOM 803 C C . LEU A 1 101 ? -5.246 13.195 7.465 1 97.44 101 LEU A C 1
ATOM 805 O O . LEU A 1 101 ? -5.145 13.992 6.527 1 97.44 101 LEU A O 1
ATOM 809 N N . PRO A 1 102 ? -4.574 12.062 7.484 1 97.62 102 PRO A N 1
ATOM 810 C CA . PRO A 1 102 ? -3.557 11.852 6.449 1 97.62 102 PRO A CA 1
ATOM 811 C C . PRO A 1 102 ? -4.129 11.922 5.035 1 97.62 102 PRO A C 1
ATOM 813 O O . PRO A 1 102 ? -3.568 12.602 4.176 1 97.62 102 PRO A O 1
ATOM 816 N N . PRO A 1 103 ? -5.25 11.266 4.789 1 97.56 103 PRO A N 1
ATOM 817 C CA . PRO A 1 103 ? -5.773 11.367 3.422 1 97.56 103 PRO A CA 1
ATOM 818 C C . PRO A 1 103 ? -6.188 12.789 3.053 1 97.56 103 PRO A C 1
ATOM 820 O O . PRO A 1 103 ? -6.113 13.172 1.882 1 97.56 103 PRO A O 1
ATOM 823 N N . ILE A 1 104 ? -6.633 13.539 3.998 1 96.94 104 ILE A N 1
ATOM 824 C CA . ILE A 1 104 ? -7.02 14.922 3.768 1 96.94 104 ILE A CA 1
ATOM 825 C C . ILE A 1 104 ? -5.781 15.758 3.441 1 96.94 104 ILE A C 1
ATOM 827 O O . ILE A 1 104 ? -5.781 16.531 2.48 1 96.94 104 ILE A O 1
ATOM 831 N N . VAL A 1 105 ? -4.75 15.586 4.203 1 97.12 105 VAL A N 1
ATOM 832 C CA . VAL A 1 105 ? -3.488 16.281 3.982 1 97.12 105 VAL A CA 1
ATOM 833 C C . VAL A 1 105 ? -2.904 15.875 2.631 1 97.12 105 VAL A C 1
ATOM 835 O O . VAL A 1 105 ? -2.414 16.719 1.878 1 97.12 105 VAL A O 1
ATOM 838 N N . PHE A 1 106 ? -3.029 14.625 2.322 1 97.5 106 PHE A N 1
ATOM 839 C CA . PHE A 1 106 ? -2.459 14.086 1.095 1 97.5 106 PHE A CA 1
ATOM 840 C C . PHE A 1 106 ? -3.115 14.711 -0.129 1 97.5 106 PHE A C 1
ATOM 842 O O . PHE A 1 106 ? -2.43 15.25 -1.003 1 97.5 106 PHE A O 1
ATOM 849 N N . LYS A 1 107 ? -4.422 14.625 -0.179 1 96.75 107 LYS A N 1
ATOM 850 C CA . LYS A 1 107 ? -5.086 15.125 -1.377 1 96.75 107 LYS A CA 1
ATOM 851 C C . LYS A 1 107 ? -4.898 16.641 -1.518 1 96.75 107 LYS A C 1
ATOM 853 O O . LYS A 1 107 ? -4.77 17.141 -2.631 1 96.75 107 LYS A O 1
ATOM 858 N N . THR A 1 108 ? -4.859 17.406 -0.447 1 95.81 108 THR A N 1
ATOM 859 C CA . THR A 1 108 ? -4.609 18.844 -0.483 1 95.81 108 THR A CA 1
ATOM 860 C C . THR A 1 108 ? -3.182 19.125 -0.94 1 95.81 108 THR A C 1
ATOM 862 O O . THR A 1 108 ? -2.953 20.031 -1.749 1 95.81 108 THR A O 1
ATOM 865 N N . GLY A 1 109 ? -2.25 18.344 -0.527 1 95.44 109 GLY A N 1
ATOM 866 C CA . GLY A 1 109 ? -0.842 18.562 -0.814 1 95.44 109 GLY A CA 1
ATOM 867 C C . GLY A 1 109 ? -0.486 18.328 -2.27 1 95.44 109 GLY A C 1
ATOM 868 O O . GLY A 1 109 ? 0.479 18.906 -2.779 1 95.44 109 GLY A O 1
ATOM 869 N N . ILE A 1 110 ? -1.218 17.484 -2.9 1 94.69 110 ILE A N 1
ATOM 870 C CA . ILE A 1 110 ? -0.919 17.219 -4.305 1 94.69 110 ILE A CA 1
ATOM 871 C C . ILE A 1 110 ? -1.854 18.031 -5.195 1 94.69 110 ILE A C 1
ATOM 873 O O . ILE A 1 110 ? -1.877 17.844 -6.414 1 94.69 110 ILE A O 1
ATOM 877 N N . GLY A 1 111 ? -2.74 18.812 -4.605 1 92.38 111 GLY A N 1
ATOM 878 C CA . GLY A 1 111 ? -3.59 19.734 -5.352 1 92.38 111 GLY A CA 1
ATOM 879 C C . GLY A 1 111 ? -4.891 19.094 -5.812 1 92.38 111 GLY A C 1
ATOM 880 O O . GLY A 1 111 ? -5.539 19.594 -6.734 1 92.38 111 GLY A O 1
ATOM 881 N N . LEU A 1 112 ? -5.254 17.922 -5.297 1 91.94 112 LEU A N 1
ATOM 882 C CA . LEU A 1 112 ? -6.477 17.219 -5.68 1 91.94 112 LEU A CA 1
ATOM 883 C C . LEU A 1 112 ? -7.5 17.266 -4.551 1 91.94 112 LEU A C 1
ATOM 885 O O . LEU A 1 112 ? -8.023 16.219 -4.145 1 91.94 112 LEU A O 1
ATOM 889 N N . ARG A 1 113 ? -7.91 18.422 -4.195 1 90.62 113 ARG A N 1
ATOM 890 C CA . ARG A 1 113 ? -8.789 18.641 -3.051 1 90.62 113 ARG A CA 1
ATOM 891 C C . ARG A 1 113 ? -10.172 18.062 -3.303 1 90.62 113 ARG A C 1
ATOM 893 O O . ARG A 1 113 ? -10.867 17.672 -2.363 1 90.62 113 ARG A O 1
ATOM 900 N N . GLY A 1 114 ? -10.539 17.938 -4.516 1 91.44 114 GLY A N 1
ATOM 901 C CA . GLY A 1 114 ? -11.883 17.516 -4.867 1 91.44 114 GLY A CA 1
ATOM 902 C C . GLY A 1 114 ? -12.047 16.016 -4.902 1 91.44 114 GLY A C 1
ATOM 903 O O . GLY A 1 114 ? -13.164 15.5 -5.012 1 91.44 114 GLY A O 1
ATOM 904 N N . ILE A 1 115 ? -10.945 15.297 -4.75 1 93.56 115 ILE A N 1
ATOM 905 C CA . ILE A 1 115 ? -11.039 13.844 -4.836 1 93.56 115 ILE A CA 1
ATOM 906 C C . ILE A 1 115 ? -11.625 13.289 -3.545 1 93.56 115 ILE A C 1
ATOM 908 O O . ILE A 1 115 ? -11.469 13.883 -2.475 1 93.56 115 ILE A O 1
ATOM 912 N N . ASP A 1 116 ? -12.312 12.203 -3.664 1 95.81 116 ASP A N 1
ATOM 913 C CA . ASP A 1 116 ? -12.898 11.516 -2.518 1 95.81 116 ASP A CA 1
ATOM 914 C C . ASP A 1 116 ? -11.828 11.156 -1.486 1 95.81 116 ASP A C 1
ATOM 916 O O . ASP A 1 116 ? -10.742 10.703 -1.846 1 95.81 116 ASP A O 1
ATOM 920 N N . THR A 1 117 ? -12.219 11.375 -0.238 1 95.56 117 THR A N 1
ATOM 921 C CA . THR A 1 117 ? -11.266 11.125 0.838 1 95.56 117 THR A CA 1
ATOM 922 C C . THR A 1 117 ? -10.914 9.641 0.921 1 95.56 117 THR A C 1
ATOM 924 O O . THR A 1 117 ? -9.789 9.281 1.274 1 95.56 117 THR A O 1
ATOM 927 N N . ARG A 1 118 ? -11.844 8.805 0.636 1 96.44 118 ARG A N 1
ATOM 928 C CA . ARG A 1 118 ? -11.57 7.375 0.638 1 96.44 118 ARG A CA 1
ATOM 929 C C . ARG A 1 118 ? -10.57 7.008 -0.454 1 96.44 118 ARG A C 1
ATOM 931 O O . ARG A 1 118 ? -9.633 6.242 -0.214 1 96.44 118 ARG A O 1
ATOM 938 N N . LEU A 1 119 ? -10.742 7.535 -1.601 1 97.44 119 LEU A N 1
ATOM 939 C CA . LEU A 1 119 ? -9.789 7.316 -2.688 1 97.44 119 LEU A CA 1
ATOM 940 C C . LEU A 1 119 ? -8.414 7.863 -2.324 1 97.44 119 LEU A C 1
ATOM 942 O O . LEU A 1 119 ? -7.398 7.219 -2.594 1 97.44 119 LEU A O 1
ATOM 946 N N . SER A 1 120 ? -8.398 9.023 -1.761 1 97.5 120 SER A N 1
ATOM 947 C CA . SER A 1 120 ? -7.152 9.625 -1.298 1 97.5 120 SER A CA 1
ATOM 948 C C . SER A 1 120 ? -6.434 8.711 -0.311 1 97.5 120 SER A C 1
ATOM 950 O O . SER A 1 120 ? -5.207 8.602 -0.34 1 97.5 120 SER A O 1
ATOM 952 N N . SER A 1 121 ? -7.18 8.055 0.538 1 97.69 121 SER A N 1
ATOM 953 C CA . SER A 1 121 ? -6.605 7.121 1.502 1 97.69 121 SER A CA 1
ATOM 954 C C . SER A 1 121 ? -5.938 5.941 0.8 1 97.69 121 SER A C 1
ATOM 956 O O . SER A 1 121 ? -4.824 5.555 1.15 1 97.69 121 SER A O 1
ATOM 958 N N . TYR A 1 122 ? -6.59 5.422 -0.183 1 97.5 122 TYR A N 1
ATOM 959 C CA . TYR A 1 122 ? -6.039 4.312 -0.949 1 97.5 122 TYR A CA 1
ATOM 960 C C . TYR A 1 122 ? -4.754 4.727 -1.659 1 97.5 122 TYR A C 1
ATOM 962 O O . TYR A 1 122 ? -3.762 3.992 -1.639 1 97.5 122 TYR A O 1
ATOM 970 N N . LEU A 1 123 ? -4.785 5.875 -2.273 1 97.19 123 LEU A N 1
ATOM 971 C CA . LEU A 1 123 ? -3.635 6.344 -3.033 1 97.19 123 LEU A CA 1
ATOM 972 C C . LEU A 1 123 ? -2.447 6.613 -2.113 1 97.19 123 LEU A C 1
ATOM 974 O O . LEU A 1 123 ? -1.326 6.184 -2.398 1 97.19 123 LEU A O 1
ATOM 978 N N . LEU A 1 124 ? -2.729 7.293 -1.049 1 97.5 124 LEU A N 1
ATOM 979 C CA . LEU A 1 124 ? -1.674 7.602 -0.089 1 97.5 124 LEU A CA 1
ATOM 980 C C . LEU A 1 124 ? -1.056 6.32 0.467 1 97.5 124 LEU A C 1
ATOM 982 O O . LEU A 1 124 ? 0.169 6.184 0.502 1 97.5 124 LEU A O 1
ATOM 986 N N . THR A 1 125 ? -1.9 5.438 0.884 1 97.81 125 THR A N 1
ATOM 987 C CA . THR A 1 125 ? -1.427 4.199 1.495 1 97.81 125 THR A CA 1
ATOM 988 C C . THR A 1 125 ? -0.658 3.355 0.482 1 97.81 125 THR A C 1
ATOM 990 O O . THR A 1 125 ? 0.352 2.734 0.822 1 97.81 125 THR A O 1
ATOM 993 N N . SER A 1 126 ? -1.126 3.312 -0.693 1 97.56 126 SER A N 1
ATOM 994 C CA . SER A 1 126 ? -0.417 2.59 -1.744 1 97.56 126 SER A CA 1
ATOM 995 C C . SER A 1 126 ? 0.973 3.174 -1.977 1 97.56 126 SER A C 1
ATOM 997 O O . SER A 1 126 ? 1.962 2.439 -2.016 1 97.56 126 SER A O 1
ATOM 999 N N . LEU A 1 127 ? 1.021 4.457 -2.123 1 96.94 127 LEU A N 1
ATOM 1000 C CA . LEU A 1 127 ? 2.297 5.129 -2.355 1 96.94 127 LEU A CA 1
ATOM 1001 C C . LEU A 1 127 ? 3.248 4.906 -1.185 1 96.94 127 LEU A C 1
ATOM 1003 O O . LEU A 1 127 ? 4.422 4.582 -1.385 1 96.94 127 LEU A O 1
ATOM 1007 N N . ALA A 1 128 ? 2.707 5.051 0.011 1 97.12 128 ALA A N 1
ATOM 1008 C CA . ALA A 1 128 ? 3.518 4.871 1.212 1 97.12 128 ALA A CA 1
ATOM 1009 C C . ALA A 1 128 ? 4.027 3.438 1.32 1 97.12 128 ALA A C 1
ATOM 1011 O O . ALA A 1 128 ? 5.195 3.211 1.651 1 97.12 128 ALA A O 1
ATOM 1012 N N . SER A 1 129 ? 3.209 2.494 1.016 1 97.12 129 SER A N 1
ATOM 1013 C CA . SER A 1 129 ? 3.576 1.088 1.128 1 97.12 129 SER A CA 1
ATOM 1014 C C . SER A 1 129 ? 4.605 0.698 0.07 1 97.12 129 SER A C 1
ATOM 1016 O O . SER A 1 129 ? 5.574 -0.004 0.366 1 97.12 129 SER A O 1
ATOM 1018 N N . MET A 1 130 ? 4.371 1.142 -1.112 1 96.44 130 MET A N 1
ATOM 1019 C CA . MET A 1 130 ? 5.316 0.834 -2.182 1 96.44 130 MET A CA 1
ATOM 1020 C C . MET A 1 130 ? 6.68 1.46 -1.898 1 96.44 130 MET A C 1
ATOM 1022 O O . MET A 1 130 ? 7.715 0.818 -2.092 1 96.44 130 MET A O 1
ATOM 1026 N N . SER A 1 131 ? 6.656 2.689 -1.497 1 95.69 131 SER A N 1
ATO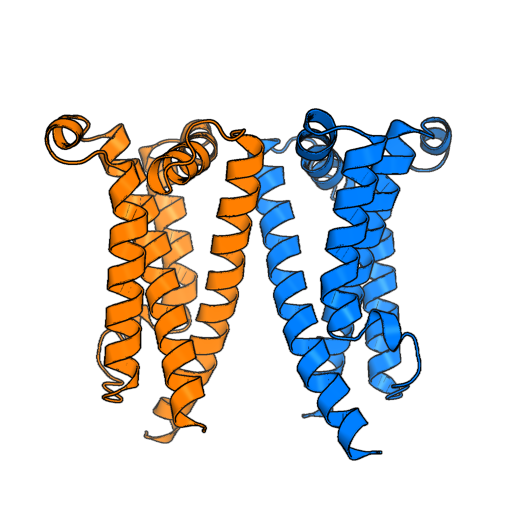M 1027 C CA . SER A 1 131 ? 7.918 3.348 -1.166 1 95.69 131 SER A CA 1
ATOM 1028 C C . SER A 1 131 ? 8.602 2.666 0.01 1 95.69 131 SER A C 1
ATOM 1030 O O . SER A 1 131 ? 9.836 2.611 0.07 1 95.69 131 SER A O 1
ATOM 1032 N N . PHE A 1 132 ? 7.832 2.152 0.951 1 96.5 132 PHE A N 1
ATOM 1033 C CA . PHE A 1 132 ? 8.383 1.436 2.096 1 96.5 132 PHE A CA 1
ATOM 1034 C C . PHE A 1 132 ? 9.125 0.181 1.644 1 96.5 132 PHE A C 1
ATOM 1036 O O . PHE A 1 132 ? 10.258 -0.06 2.059 1 96.5 132 PHE A O 1
ATOM 1043 N N . VAL A 1 133 ? 8.461 -0.613 0.786 1 94.62 133 VAL A N 1
ATOM 1044 C CA . VAL A 1 133 ? 9.102 -1.819 0.269 1 94.62 133 VAL A CA 1
ATOM 1045 C C . VAL A 1 133 ? 10.367 -1.446 -0.492 1 94.62 133 VAL A C 1
ATOM 1047 O O . VAL A 1 133 ? 11.406 -2.092 -0.333 1 94.62 133 VAL A O 1
ATOM 1050 N N . GLY A 1 134 ? 10.211 -0.365 -1.305 1 93.12 134 GLY A N 1
ATOM 1051 C CA . GLY A 1 134 ? 11.391 0.115 -2.006 1 93.12 134 GLY A CA 1
ATOM 1052 C C . GLY A 1 134 ? 12.523 0.498 -1.074 1 93.12 134 GLY A C 1
ATOM 1053 O O . GLY A 1 134 ? 13.68 0.149 -1.32 1 93.12 134 GLY A O 1
ATOM 1054 N N . ALA A 1 135 ? 12.227 1.163 -0.055 1 94.44 135 ALA A N 1
ATOM 1055 C CA . ALA A 1 135 ? 13.227 1.586 0.918 1 94.44 135 ALA A CA 1
ATOM 1056 C C . ALA A 1 135 ? 13.844 0.384 1.628 1 94.44 135 ALA A C 1
ATOM 1058 O O . ALA A 1 135 ? 15.039 0.38 1.932 1 94.44 135 ALA A O 1
ATOM 1059 N N . LEU A 1 136 ? 13.039 -0.604 1.934 1 92.25 136 LEU A N 1
ATOM 1060 C CA . LEU A 1 136 ? 13.539 -1.815 2.576 1 92.25 136 LEU A CA 1
ATOM 1061 C C . LEU A 1 136 ? 14.539 -2.537 1.675 1 92.25 136 LEU A C 1
ATOM 1063 O O . LEU A 1 136 ? 15.609 -2.941 2.127 1 92.25 136 LEU A O 1
ATOM 1067 N N . ILE A 1 137 ? 14.148 -2.658 0.431 1 88.94 137 ILE A N 1
ATOM 1068 C CA . ILE A 1 137 ? 15.031 -3.291 -0.54 1 88.94 137 ILE A CA 1
ATOM 1069 C C . ILE A 1 137 ? 16.328 -2.494 -0.646 1 88.94 137 ILE A C 1
ATOM 1071 O O . ILE A 1 137 ? 17.422 -3.072 -0.661 1 88.94 137 ILE A O 1
ATOM 1075 N N . SER A 1 138 ? 16.156 -1.215 -0.687 1 87.94 138 SER A N 1
ATOM 1076 C CA . SER A 1 138 ? 17.312 -0.327 -0.767 1 87.94 138 SER A CA 1
ATOM 1077 C C . SER A 1 138 ? 18.234 -0.517 0.429 1 87.94 138 SER A C 1
ATOM 1079 O O . SER A 1 138 ? 19.453 -0.593 0.269 1 87.94 138 SER A O 1
ATOM 1081 N N . SER A 1 139 ? 17.719 -0.606 1.552 1 87.19 139 SER A N 1
ATOM 1082 C CA . SER A 1 139 ? 18.531 -0.722 2.766 1 87.19 139 SER A CA 1
ATOM 1083 C C . SER A 1 139 ? 19.328 -2.023 2.783 1 87.19 139 SER A C 1
ATOM 1085 O O . SER A 1 139 ? 20.453 -2.059 3.26 1 87.19 139 SER A O 1
ATOM 1087 N N . PHE A 1 140 ? 18.781 -3.088 2.234 1 83.44 140 PHE A N 1
ATOM 1088 C CA . PHE A 1 140 ? 19.469 -4.367 2.166 1 83.44 140 PHE A CA 1
ATOM 1089 C C . PHE A 1 140 ? 20.609 -4.312 1.142 1 83.44 140 PHE A C 1
ATOM 1091 O O . PHE A 1 140 ? 21.641 -4.957 1.318 1 83.44 140 PHE A O 1
ATOM 1098 N N . THR A 1 141 ? 20.391 -3.576 0.153 1 77.44 141 THR A N 1
ATOM 1099 C CA . THR A 1 141 ? 21.359 -3.521 -0.931 1 77.44 141 THR A CA 1
ATOM 1100 C C . THR A 1 141 ? 22.531 -2.596 -0.571 1 77.44 141 THR A C 1
ATOM 1102 O O . THR A 1 141 ? 23.688 -2.932 -0.804 1 77.44 141 THR A O 1
ATOM 1105 N N . ILE A 1 142 ? 22.156 -1.49 -0.025 1 72.5 142 ILE A N 1
ATOM 1106 C CA . ILE A 1 142 ? 23.172 -0.497 0.308 1 72.5 142 ILE A CA 1
ATOM 1107 C C . ILE A 1 142 ? 24.047 -1.01 1.457 1 72.5 142 ILE A C 1
ATOM 1109 O O . ILE A 1 142 ? 25.266 -0.824 1.455 1 72.5 142 ILE A O 1
ATOM 1113 N N . ASN A 1 143 ? 23.453 -1.615 2.467 1 69 143 ASN A N 1
ATOM 1114 C CA . ASN A 1 143 ? 24.188 -2.076 3.643 1 69 143 ASN A CA 1
ATOM 1115 C C . ASN A 1 143 ? 25.031 -3.305 3.328 1 69 143 ASN A C 1
ATOM 1117 O O . ASN A 1 143 ? 26.016 -3.57 4.008 1 69 143 ASN A O 1
ATOM 1121 N N . LYS A 1 144 ? 24.594 -4.109 2.459 1 63.25 144 LYS A N 1
ATOM 1122 C CA . LYS A 1 144 ? 25.453 -5.219 2.059 1 63.25 144 LYS A CA 1
ATOM 1123 C C . LYS A 1 144 ? 26.766 -4.707 1.462 1 63.25 144 LYS A C 1
ATOM 1125 O O . LYS A 1 144 ? 27.828 -5.289 1.692 1 63.25 144 LYS A O 1
ATOM 1130 N N . ASN A 1 145 ? 26.641 -3.639 0.85 1 55.44 145 ASN A N 1
ATOM 1131 C CA . ASN A 1 145 ? 27.891 -3.129 0.283 1 55.44 145 ASN A CA 1
ATOM 1132 C C . ASN A 1 145 ? 28.812 -2.566 1.364 1 55.44 145 ASN A C 1
ATOM 1134 O O . ASN A 1 145 ? 30.031 -2.59 1.219 1 55.44 145 ASN A O 1
ATOM 1138 N N . ASN A 1 146 ? 28.203 -2.037 2.393 1 52.34 146 ASN A N 1
ATOM 1139 C CA . ASN A 1 146 ? 29.109 -1.509 3.416 1 52.34 146 ASN A CA 1
ATOM 1140 C C . ASN A 1 146 ? 29.594 -2.607 4.352 1 52.34 146 ASN A C 1
ATOM 1142 O O . ASN A 1 146 ? 30.531 -2.395 5.129 1 52.34 146 ASN A O 1
ATOM 1146 N N . ARG A 1 147 ? 28.844 -3.652 4.625 1 47 147 ARG A N 1
ATOM 1147 C CA . ARG A 1 147 ? 29.406 -4.699 5.477 1 47 147 ARG A CA 1
ATOM 1148 C C . ARG A 1 147 ? 30.734 -5.207 4.922 1 47 147 ARG A C 1
ATOM 1150 O O . ARG A 1 147 ? 31.594 -5.656 5.68 1 47 147 ARG A O 1
ATOM 1157 N N . TRP A 1 148 ? 30.75 -5.273 3.576 1 39.06 148 TRP A N 1
ATOM 1158 C CA . TRP A 1 148 ? 31.984 -5.895 3.119 1 39.06 148 TRP A CA 1
ATOM 1159 C C . TRP A 1 148 ? 33.156 -4.934 3.26 1 39.06 148 TRP A C 1
ATOM 1161 O O . TRP A 1 148 ? 34.312 -5.309 3.01 1 39.06 148 TRP A O 1
ATOM 1171 N N . THR A 1 149 ? 32.781 -3.732 3.344 1 34.16 149 THR A N 1
ATOM 1172 C CA . THR A 1 149 ? 34 -2.928 3.484 1 34.16 149 THR A CA 1
ATOM 1173 C C . THR A 1 149 ? 34.469 -2.9 4.938 1 34.16 149 THR A C 1
ATOM 1175 O O . THR A 1 149 ? 35.406 -2.178 5.281 1 34.16 149 THR A O 1
ATOM 1178 N N . PHE A 1 150 ? 33.625 -3.428 5.879 1 31.55 150 PHE A N 1
ATOM 1179 C CA . PHE A 1 150 ? 34.469 -3.586 7.062 1 31.55 150 PHE A CA 1
ATOM 1180 C C . PHE A 1 150 ? 35.312 -4.859 6.965 1 31.55 150 PHE A C 1
ATOM 1182 O O . PHE A 1 150 ? 34.844 -5.875 6.453 1 31.55 150 PHE A O 1
ATOM 1189 N N . MET B 1 1 ? 20.469 -21.766 -2.471 1 45.75 1 MET B N 1
ATOM 1190 C CA . MET B 1 1 ? 19.984 -20.5 -1.918 1 45.75 1 MET B CA 1
ATOM 1191 C C . MET B 1 1 ? 19.109 -19.75 -2.924 1 45.75 1 MET B C 1
ATOM 1193 O O . MET B 1 1 ? 18.078 -19.188 -2.555 1 45.75 1 MET B O 1
ATOM 1197 N N . LYS B 1 2 ? 19.516 -19.766 -4.227 1 59.41 2 LYS B N 1
ATOM 1198 C CA . LYS B 1 2 ? 18.797 -19.188 -5.352 1 59.41 2 LYS B CA 1
ATOM 1199 C C . LYS B 1 2 ? 17.422 -19.828 -5.527 1 59.41 2 LYS B C 1
ATOM 1201 O O . LYS B 1 2 ? 16.438 -19.156 -5.816 1 59.41 2 LYS B O 1
ATOM 1206 N N . THR B 1 3 ? 17.344 -21.062 -4.855 1 71.12 3 THR B N 1
ATOM 1207 C CA . THR B 1 3 ? 16.125 -21.812 -5.09 1 71.12 3 THR B CA 1
ATOM 1208 C C . THR B 1 3 ? 15.016 -21.391 -4.125 1 71.12 3 THR B C 1
ATOM 1210 O O . THR B 1 3 ? 13.867 -21.203 -4.527 1 71.12 3 THR B O 1
ATOM 1213 N N . ASN B 1 4 ? 15.492 -21.078 -2.848 1 80.31 4 ASN B N 1
ATOM 1214 C CA . ASN B 1 4 ? 14.5 -20.688 -1.852 1 80.31 4 ASN B CA 1
ATOM 1215 C C . ASN B 1 4 ? 13.953 -19.297 -2.123 1 80.31 4 ASN B C 1
ATOM 1217 O O . ASN B 1 4 ? 12.758 -19.047 -1.929 1 80.31 4 ASN B O 1
ATOM 1221 N N . TYR B 1 5 ? 14.836 -18.484 -2.664 1 81.56 5 TYR B N 1
ATOM 1222 C CA . TYR B 1 5 ? 14.43 -17.125 -2.996 1 81.56 5 TYR B CA 1
ATOM 1223 C C . TYR B 1 5 ? 13.422 -17.109 -4.141 1 81.56 5 TYR B C 1
ATOM 1225 O O . TYR B 1 5 ? 12.406 -16.406 -4.086 1 81.56 5 TYR B O 1
ATOM 1233 N N . ASN B 1 6 ? 13.625 -17.938 -4.992 1 82.44 6 ASN B N 1
ATOM 1234 C CA . ASN B 1 6 ? 12.703 -18.047 -6.121 1 82.44 6 ASN B CA 1
ATOM 1235 C C . ASN B 1 6 ? 11.359 -18.641 -5.699 1 82.44 6 ASN B C 1
ATOM 1237 O O . ASN B 1 6 ? 10.312 -18.234 -6.203 1 82.44 6 ASN B O 1
ATOM 1241 N N . LEU B 1 7 ? 11.453 -19.578 -4.816 1 88 7 LEU B N 1
ATOM 1242 C CA . LEU B 1 7 ? 10.227 -20.172 -4.297 1 88 7 LEU B CA 1
ATOM 1243 C C . LEU B 1 7 ? 9.398 -19.141 -3.543 1 88 7 LEU B C 1
ATOM 1245 O O . LEU B 1 7 ? 8.172 -19.078 -3.691 1 88 7 LEU B O 1
ATOM 1249 N N . PHE B 1 8 ? 10.078 -18.344 -2.799 1 89.69 8 PHE B N 1
ATOM 1250 C CA . PHE B 1 8 ? 9.406 -17.297 -2.043 1 89.69 8 PHE B CA 1
ATOM 1251 C C . PHE B 1 8 ? 8.766 -16.281 -2.98 1 89.69 8 PHE B C 1
ATOM 1253 O O . PHE B 1 8 ? 7.617 -15.875 -2.77 1 89.69 8 PHE B O 1
ATOM 1260 N N . LEU B 1 9 ? 9.438 -15.922 -4.035 1 88.12 9 LEU B N 1
ATOM 1261 C CA . LEU B 1 9 ? 8.906 -14.945 -4.984 1 88.12 9 LEU B CA 1
ATOM 1262 C C . LEU B 1 9 ? 7.688 -15.5 -5.707 1 88.12 9 LEU B C 1
ATOM 1264 O O . LEU B 1 9 ? 6.707 -14.789 -5.922 1 88.12 9 LEU B O 1
ATOM 1268 N N . ASN B 1 10 ? 7.758 -16.734 -5.973 1 89.06 10 ASN B N 1
ATOM 1269 C CA . ASN B 1 10 ? 6.605 -17.375 -6.602 1 89.06 10 ASN B CA 1
ATOM 1270 C C . ASN B 1 10 ? 5.406 -17.422 -5.66 1 89.06 10 ASN B C 1
ATOM 1272 O O . ASN B 1 10 ? 4.27 -17.203 -6.086 1 89.06 10 ASN B O 1
ATOM 1276 N N . LEU B 1 11 ? 5.719 -17.688 -4.438 1 92.69 11 LEU B N 1
ATOM 1277 C CA . LEU B 1 11 ? 4.68 -17.703 -3.414 1 92.69 11 LEU B CA 1
ATOM 1278 C C . LEU B 1 11 ? 3.998 -16.344 -3.309 1 92.69 11 LEU B C 1
ATOM 1280 O O . LEU B 1 11 ? 2.768 -16.266 -3.303 1 92.69 11 LEU B O 1
ATOM 1284 N N . VAL B 1 12 ? 4.785 -15.312 -3.289 1 92.94 12 VAL B N 1
ATOM 1285 C CA . VAL B 1 12 ? 4.273 -13.953 -3.152 1 92.94 12 VAL B CA 1
ATOM 1286 C C . VAL B 1 12 ? 3.471 -13.578 -4.395 1 92.94 12 VAL B C 1
ATOM 1288 O O . VAL B 1 12 ? 2.438 -12.914 -4.297 1 92.94 12 VAL B O 1
ATOM 1291 N N . HIS B 1 13 ? 3.975 -14 -5.484 1 93.38 13 HIS B N 1
ATOM 1292 C CA . HIS B 1 13 ? 3.275 -13.727 -6.734 1 93.38 13 HIS B CA 1
ATOM 1293 C C . HIS B 1 13 ? 1.887 -14.359 -6.738 1 93.38 13 HIS B C 1
ATOM 1295 O O . HIS B 1 13 ? 0.898 -13.688 -7.047 1 93.38 13 HIS B O 1
ATOM 1301 N N . GLY B 1 14 ? 1.865 -15.617 -6.402 1 93.56 14 GLY B N 1
ATOM 1302 C CA . GLY B 1 14 ? 0.588 -16.312 -6.32 1 93.56 14 GLY B CA 1
ATOM 1303 C C . GLY B 1 14 ? -0.345 -15.719 -5.281 1 93.56 14 GLY B C 1
ATOM 1304 O O . GLY B 1 14 ? -1.555 -15.633 -5.5 1 93.56 14 GLY B O 1
ATOM 1305 N N . LEU B 1 15 ? 0.222 -15.359 -4.188 1 96.88 15 LEU B N 1
ATOM 1306 C CA . LEU B 1 15 ? -0.549 -14.734 -3.123 1 96.88 15 LEU B CA 1
ATOM 1307 C C . LEU B 1 15 ? -1.222 -13.453 -3.621 1 96.88 15 LEU B C 1
ATOM 1309 O O . LEU B 1 15 ? -2.4 -13.227 -3.348 1 96.88 15 LEU B O 1
ATOM 1313 N N . PHE B 1 16 ? -0.515 -12.648 -4.383 1 96.94 16 PHE B N 1
ATOM 1314 C CA . PHE B 1 16 ? -1.039 -11.398 -4.914 1 96.94 16 PHE B CA 1
ATOM 1315 C C . PHE B 1 16 ? -2.182 -11.664 -5.891 1 96.94 16 PHE B C 1
ATOM 1317 O O . PHE B 1 16 ? -3.236 -11.031 -5.801 1 96.94 16 PHE B O 1
ATOM 1324 N N . LEU B 1 17 ? -1.996 -12.539 -6.734 1 95.5 17 LEU B N 1
ATOM 1325 C CA . LEU B 1 17 ? -3.027 -12.852 -7.719 1 95.5 17 LEU B CA 1
ATOM 1326 C C . LEU B 1 17 ? -4.277 -13.406 -7.039 1 95.5 17 LEU B C 1
ATOM 1328 O O . LEU B 1 17 ? -5.398 -13.016 -7.383 1 95.5 17 LEU B O 1
ATOM 1332 N N . GLY B 1 18 ? -4.008 -14.266 -6.066 1 96.31 18 GLY B N 1
ATOM 1333 C CA . GLY B 1 18 ? -5.125 -14.773 -5.285 1 96.31 18 GLY B CA 1
ATOM 1334 C C . GLY B 1 18 ? -5.855 -13.695 -4.512 1 96.31 18 GLY B C 1
ATOM 1335 O O . GLY B 1 18 ? -7.078 -13.742 -4.379 1 96.31 18 GLY B O 1
ATOM 1336 N N . LEU B 1 19 ? -5.113 -12.773 -3.979 1 97.69 19 LEU B N 1
ATOM 1337 C CA . LEU B 1 19 ? -5.703 -11.68 -3.211 1 97.69 19 LEU B CA 1
ATOM 1338 C C . LEU B 1 19 ? -6.586 -10.812 -4.098 1 97.69 19 LEU B C 1
ATOM 1340 O O . LEU B 1 19 ? -7.723 -10.5 -3.736 1 97.69 19 LEU B O 1
ATOM 1344 N N . VAL B 1 20 ? -6.113 -10.383 -5.258 1 97.38 20 VAL B N 1
ATOM 1345 C CA . VAL B 1 20 ? -6.844 -9.508 -6.164 1 97.38 20 VAL B CA 1
ATOM 1346 C C . VAL B 1 20 ? -8.109 -10.203 -6.656 1 97.38 20 VAL B C 1
ATOM 1348 O O . VAL B 1 20 ? -9.203 -9.641 -6.605 1 97.38 20 VAL B O 1
ATOM 1351 N N . LEU B 1 21 ? -7.992 -11.43 -7.059 1 97.12 21 LEU B N 1
ATOM 1352 C CA . LEU B 1 21 ? -9.141 -12.195 -7.523 1 97.12 21 LEU B CA 1
ATOM 1353 C C . LEU B 1 21 ? -10.109 -12.469 -6.379 1 97.12 21 LEU B C 1
ATOM 1355 O O . LEU B 1 21 ? -11.328 -12.391 -6.555 1 97.12 21 LEU B O 1
ATOM 1359 N N . GLY B 1 22 ? -9.531 -12.797 -5.273 1 97.56 22 GLY B N 1
ATOM 1360 C CA . GLY B 1 22 ? -10.344 -13.078 -4.105 1 97.56 22 GLY B CA 1
ATOM 1361 C C . GLY B 1 22 ? -11.18 -11.898 -3.662 1 97.56 22 GLY B C 1
ATOM 1362 O O . GLY B 1 22 ? -12.383 -12.039 -3.4 1 97.56 22 GLY B O 1
ATOM 1363 N N . VAL B 1 23 ? -10.57 -10.734 -3.541 1 97.94 23 VAL B N 1
ATOM 1364 C CA . VAL B 1 23 ? -11.305 -9.539 -3.152 1 97.94 23 VAL B CA 1
ATOM 1365 C C . VAL B 1 23 ? -12.375 -9.227 -4.195 1 97.94 23 VAL B C 1
ATOM 1367 O O . VAL B 1 23 ? -13.508 -8.883 -3.848 1 97.94 23 VAL B O 1
ATOM 1370 N N . THR B 1 24 ? -12.031 -9.367 -5.453 1 98.06 24 THR B N 1
ATOM 1371 C CA . THR B 1 24 ? -12.969 -9.094 -6.535 1 98.06 24 THR B CA 1
ATOM 1372 C C . THR B 1 24 ? -14.188 -10.016 -6.449 1 98.06 24 THR B C 1
ATOM 1374 O O . THR B 1 24 ? -15.328 -9.547 -6.469 1 98.06 24 THR B O 1
ATOM 1377 N N . ILE B 1 25 ? -13.945 -11.258 -6.234 1 97.56 25 ILE B N 1
ATOM 1378 C CA . ILE B 1 25 ? -15.023 -12.234 -6.172 1 97.56 25 ILE B CA 1
ATOM 1379 C C . ILE B 1 25 ? -15.828 -12.039 -4.887 1 97.56 25 ILE B C 1
ATOM 1381 O O . ILE B 1 25 ? -17.047 -12.156 -4.887 1 97.56 25 ILE B O 1
ATOM 1385 N N . SER B 1 26 ? -15.133 -11.742 -3.814 1 97.69 26 SER B N 1
ATOM 1386 C CA . SER B 1 26 ? -15.82 -11.477 -2.555 1 97.69 26 SER B CA 1
ATOM 1387 C C . SER B 1 26 ? -16.812 -10.328 -2.701 1 97.69 26 SER B C 1
ATOM 1389 O O . SER B 1 26 ? -17.953 -10.43 -2.25 1 97.69 26 SER B O 1
ATOM 1391 N N . LEU B 1 27 ? -16.359 -9.258 -3.387 1 97.75 27 LEU B N 1
ATOM 1392 C CA . LEU B 1 27 ? -17.203 -8.07 -3.549 1 97.75 27 LEU B CA 1
ATOM 1393 C C . LEU B 1 27 ? -18.391 -8.367 -4.469 1 97.75 27 LEU B C 1
ATOM 1395 O O . LEU B 1 27 ? -19.516 -7.98 -4.176 1 97.75 27 LEU B O 1
ATOM 1399 N N . LEU B 1 28 ? -18.109 -9.086 -5.516 1 97.31 28 LEU B N 1
ATOM 1400 C CA . LEU B 1 28 ? -19.172 -9.398 -6.473 1 97.31 28 LEU B CA 1
ATOM 1401 C C . LEU B 1 28 ? -20.203 -10.336 -5.859 1 97.31 28 LEU B C 1
ATOM 1403 O O . LEU B 1 28 ? -21.406 -10.148 -6.051 1 97.31 28 LEU B O 1
ATOM 1407 N N . THR B 1 29 ? -19.734 -11.266 -5.098 1 96.56 29 THR B N 1
ATOM 1408 C CA . THR B 1 29 ? -20.656 -12.211 -4.469 1 96.56 29 THR B CA 1
ATOM 1409 C C . THR B 1 29 ? -21.453 -11.531 -3.361 1 96.56 29 THR B C 1
ATOM 1411 O O . THR B 1 29 ? -22.641 -11.828 -3.174 1 96.56 29 THR B O 1
ATOM 1414 N N . LEU B 1 30 ? -20.828 -10.695 -2.676 1 95.56 30 LEU B N 1
ATOM 1415 C CA . LEU B 1 30 ? -21.516 -9.977 -1.611 1 95.56 30 LEU B CA 1
ATOM 1416 C C . LEU B 1 30 ? -22.656 -9.117 -2.176 1 95.56 30 LEU B C 1
ATOM 1418 O O . LEU B 1 30 ? -23.734 -9.039 -1.586 1 95.56 30 LEU B O 1
ATOM 1422 N N . GLU B 1 31 ? -22.391 -8.547 -3.33 1 94.81 31 GLU B N 1
ATOM 1423 C CA . GLU B 1 31 ? -23.328 -7.59 -3.906 1 94.81 31 GLU B CA 1
ATOM 1424 C C . GLU B 1 31 ? -24.375 -8.289 -4.777 1 94.81 31 GLU B C 1
ATOM 1426 O O . GLU B 1 31 ? -25.547 -7.922 -4.77 1 94.81 31 GLU B O 1
ATOM 1431 N N . PHE B 1 32 ? -24 -9.305 -5.496 1 94.94 32 PHE B N 1
ATOM 1432 C CA . PHE B 1 32 ? -24.875 -9.805 -6.551 1 94.94 32 PHE B CA 1
ATOM 1433 C C . PHE B 1 32 ? -25.359 -11.211 -6.223 1 94.94 32 PHE B C 1
ATOM 1435 O O . PHE B 1 32 ? -26.328 -11.688 -6.82 1 94.94 32 PHE B O 1
ATOM 1442 N N . LEU B 1 33 ? -24.719 -11.859 -5.258 1 93.88 33 LEU B N 1
ATOM 1443 C CA . LEU B 1 33 ? -25.125 -13.211 -4.91 1 93.88 33 LEU B CA 1
ATOM 1444 C C . LEU B 1 33 ? -25.219 -13.383 -3.395 1 93.88 33 LEU B C 1
ATOM 1446 O O . LEU B 1 33 ? -24.547 -14.234 -2.818 1 93.88 33 LEU B O 1
ATOM 1450 N N . PRO B 1 34 ? -26.109 -12.633 -2.812 1 85.38 34 PRO B N 1
ATOM 1451 C CA . PRO B 1 34 ? -26.172 -12.695 -1.352 1 85.38 34 PRO B CA 1
ATOM 1452 C C . PRO B 1 34 ? -26.594 -14.078 -0.844 1 85.38 34 PRO B C 1
ATOM 1454 O O . PRO B 1 34 ? -26.297 -14.43 0.3 1 85.38 34 PRO B O 1
ATOM 1457 N N . GLU B 1 35 ? -27.141 -14.898 -1.653 1 90.38 35 GLU B N 1
ATOM 1458 C CA . GLU B 1 35 ? -27.594 -16.234 -1.263 1 90.38 35 GLU B CA 1
ATOM 1459 C C . GLU B 1 35 ? -26.422 -17.109 -0.84 1 90.38 35 GLU B C 1
ATOM 1461 O O . GLU B 1 35 ? -26.594 -18.062 -0.067 1 90.38 35 GLU B O 1
ATOM 1466 N N . ILE B 1 36 ? -25.312 -16.797 -1.293 1 90.31 36 ILE B N 1
ATOM 1467 C CA . ILE B 1 36 ? -24.125 -17.578 -0.982 1 90.31 36 ILE B CA 1
ATOM 1468 C C . ILE B 1 36 ? -23.828 -17.484 0.512 1 90.31 36 ILE B C 1
ATOM 1470 O O . ILE B 1 36 ? -23.141 -18.344 1.065 1 90.31 36 ILE B O 1
ATOM 1474 N N . GLN B 1 37 ? -24.297 -16.484 1.165 1 87.94 37 GLN B N 1
ATOM 1475 C CA . GLN B 1 37 ? -24.078 -16.281 2.59 1 87.94 37 GLN B CA 1
ATOM 1476 C C . GLN B 1 37 ? -24.609 -17.453 3.414 1 87.94 37 GLN B C 1
ATOM 1478 O O . GLN B 1 37 ? -24.172 -17.672 4.547 1 87.94 37 GLN B O 1
ATOM 1483 N N . ASN B 1 38 ? -25.547 -18.141 2.832 1 90.06 38 ASN B N 1
ATOM 1484 C CA . ASN B 1 38 ? -26.094 -19.297 3.514 1 90.06 38 ASN B CA 1
ATOM 1485 C C . ASN B 1 38 ? -25.062 -20.422 3.631 1 90.06 38 ASN B C 1
ATOM 1487 O O . ASN B 1 38 ? -25.188 -21.297 4.488 1 90.06 38 ASN B O 1
ATOM 1491 N N . TYR B 1 39 ? -24.062 -20.406 2.848 1 89.44 39 TYR B N 1
ATOM 1492 C CA . TYR B 1 39 ? -23.031 -21.438 2.844 1 89.44 39 TYR B CA 1
ATOM 1493 C C . TYR B 1 39 ? -21.719 -20.891 3.406 1 89.44 39 TYR B C 1
ATOM 1495 O O . TYR B 1 39 ? -21.125 -21.5 4.293 1 89.44 39 TYR B O 1
ATOM 1503 N N . ILE B 1 40 ? -21.297 -19.781 2.885 1 91.56 40 ILE B N 1
ATOM 1504 C CA . ILE B 1 40 ? -20.062 -19.125 3.303 1 91.56 40 ILE B CA 1
ATOM 1505 C C . ILE B 1 40 ? -20.203 -17.609 3.172 1 91.56 40 ILE B C 1
ATOM 1507 O O . ILE B 1 40 ? -20.719 -17.109 2.166 1 91.56 40 ILE B O 1
ATOM 1511 N N . HIS B 1 41 ? -19.875 -17.031 4.223 1 94.38 41 HIS B N 1
ATOM 1512 C CA . HIS B 1 41 ? -19.875 -15.578 4.086 1 94.38 41 HIS B CA 1
ATOM 1513 C C . HIS B 1 41 ? -18.906 -15.109 3.01 1 94.38 41 HIS B C 1
ATOM 1515 O O . HIS B 1 41 ? -17.734 -15.5 3.016 1 94.38 41 HIS B O 1
ATOM 1521 N N . PRO B 1 42 ? -19.25 -14.266 2.08 1 95.75 42 PRO B N 1
ATOM 1522 C CA . PRO B 1 42 ? -18.438 -13.859 0.932 1 95.75 42 PRO B CA 1
ATOM 1523 C C . PRO B 1 42 ? -17.109 -13.25 1.345 1 95.75 42 PRO B C 1
ATOM 1525 O O . PRO B 1 42 ? -16.125 -13.328 0.594 1 95.75 42 PRO B O 1
ATOM 1528 N N . SER B 1 43 ? -17.031 -12.711 2.506 1 96.31 43 SER B N 1
ATOM 1529 C CA . SER B 1 43 ? -15.797 -12.062 2.951 1 96.31 43 SER B CA 1
ATOM 1530 C C . SER B 1 43 ? -14.688 -13.086 3.156 1 96.31 43 SER B C 1
ATOM 1532 O O . SER B 1 43 ? -13.508 -12.727 3.221 1 96.31 43 SER B O 1
ATOM 1534 N N . TYR B 1 44 ? -15.008 -14.367 3.213 1 96.5 44 TYR B N 1
ATOM 1535 C CA . TYR B 1 44 ? -14 -15.391 3.459 1 96.5 44 TYR B CA 1
ATOM 1536 C C . TYR B 1 44 ? -13.383 -15.875 2.15 1 96.5 44 TYR B C 1
ATOM 1538 O O . TYR B 1 44 ? -12.383 -16.594 2.156 1 96.5 44 TYR B O 1
ATOM 1546 N N . ILE B 1 45 ? -13.938 -15.453 1.114 1 97 45 ILE B N 1
ATOM 1547 C CA . ILE B 1 45 ? -13.477 -15.898 -0.194 1 97 45 ILE B CA 1
ATOM 1548 C C . ILE B 1 45 ? -12.062 -15.367 -0.452 1 97 45 ILE B C 1
ATOM 1550 O O . ILE B 1 45 ? -11.188 -16.109 -0.908 1 97 45 ILE B O 1
ATOM 1554 N N . TYR B 1 46 ? -11.828 -14.117 -0.101 1 97.06 46 TYR B N 1
ATOM 1555 C CA . TYR B 1 46 ? -10.555 -13.531 -0.491 1 97.06 46 TYR B CA 1
ATOM 1556 C C . TYR B 1 46 ? -9.406 -14.172 0.282 1 97.06 46 TYR B C 1
ATOM 1558 O O . TYR B 1 46 ? -8.352 -14.461 -0.289 1 97.06 46 TYR B O 1
ATOM 1566 N N . PRO B 1 47 ? -9.492 -14.406 1.606 1 97.12 47 PRO B N 1
ATOM 1567 C CA . PRO B 1 47 ? -8.359 -15.078 2.258 1 97.12 47 PRO B CA 1
ATOM 1568 C C . PRO B 1 47 ? -8.148 -16.5 1.748 1 97.12 47 PRO B C 1
ATOM 1570 O O . PRO B 1 47 ? -7.008 -16.969 1.644 1 97.12 47 PRO B O 1
ATOM 1573 N N . ILE B 1 48 ? -9.203 -17.203 1.463 1 97.38 48 ILE B N 1
ATOM 1574 C CA . ILE B 1 48 ? -9.102 -18.562 0.933 1 97.38 48 ILE B CA 1
ATOM 1575 C C . ILE B 1 48 ? -8.383 -18.547 -0.415 1 97.38 48 ILE B C 1
ATOM 1577 O O . ILE B 1 48 ? -7.426 -19.281 -0.629 1 97.38 48 ILE B O 1
ATOM 1581 N N . LEU B 1 49 ? -8.805 -17.703 -1.302 1 97.75 49 LEU B N 1
ATOM 1582 C CA . LEU B 1 49 ? -8.203 -17.625 -2.627 1 97.75 49 LEU B CA 1
ATOM 1583 C C . LEU B 1 49 ? -6.762 -17.125 -2.541 1 97.75 49 LEU B C 1
ATOM 1585 O O . LEU B 1 49 ? -5.91 -17.531 -3.332 1 97.75 49 LEU B O 1
ATOM 1589 N N . SER B 1 50 ? -6.445 -16.266 -1.59 1 97.5 50 SER B N 1
ATOM 1590 C CA . SER B 1 50 ? -5.074 -15.812 -1.391 1 97.5 50 SER B CA 1
ATOM 1591 C C . SER B 1 50 ? -4.156 -16.984 -1.021 1 97.5 50 SER B C 1
ATOM 1593 O O . SER B 1 50 ? -3.057 -17.109 -1.563 1 97.5 50 SER B O 1
ATOM 1595 N N . VAL B 1 51 ? -4.629 -17.828 -0.13 1 97.38 51 VAL B N 1
ATOM 1596 C CA . VAL B 1 51 ? -3.844 -18.969 0.313 1 97.38 51 VAL B CA 1
ATOM 1597 C C . VAL B 1 51 ? -3.689 -19.969 -0.833 1 97.38 51 VAL B C 1
ATOM 1599 O O . VAL B 1 51 ? -2.598 -20.5 -1.067 1 97.38 51 VAL B O 1
ATOM 1602 N N . ILE B 1 52 ? -4.785 -20.203 -1.554 1 97.19 52 ILE B N 1
ATOM 1603 C CA . ILE B 1 52 ? -4.73 -21.094 -2.707 1 97.19 52 ILE B CA 1
ATOM 1604 C C . ILE B 1 52 ? -3.736 -20.562 -3.732 1 97.19 52 ILE B C 1
ATOM 1606 O O . ILE B 1 52 ? -2.91 -21.297 -4.262 1 97.19 52 ILE B O 1
ATOM 1610 N N . GLY B 1 53 ? -3.832 -19.219 -4.016 1 94.81 53 GLY B N 1
ATOM 1611 C CA . GLY B 1 53 ? -2.896 -18.609 -4.938 1 94.81 53 GLY B CA 1
ATOM 1612 C C . GLY B 1 53 ? -1.449 -18.75 -4.508 1 94.81 53 GLY B C 1
ATOM 1613 O O . GLY B 1 53 ? -0.582 -19.062 -5.324 1 94.81 53 GLY B O 1
ATOM 1614 N N . ALA B 1 54 ? -1.207 -18.531 -3.264 1 95.5 54 ALA B N 1
ATOM 1615 C CA . ALA B 1 54 ? 0.141 -18.688 -2.725 1 95.5 54 ALA B CA 1
ATOM 1616 C C . ALA B 1 54 ? 0.644 -20.125 -2.904 1 95.5 54 ALA B C 1
ATOM 1618 O O . ALA B 1 54 ? 1.797 -20.344 -3.285 1 95.5 54 ALA B O 1
ATOM 1619 N N . THR B 1 55 ? -0.248 -21.047 -2.633 1 93.94 55 THR B N 1
ATOM 1620 C CA . THR B 1 55 ? 0.109 -22.469 -2.74 1 93.94 55 THR B CA 1
ATOM 1621 C C . THR B 1 55 ? 0.428 -22.828 -4.188 1 93.94 55 THR B C 1
ATOM 1623 O O . THR B 1 55 ? 1.438 -23.484 -4.457 1 93.94 55 THR B O 1
ATOM 1626 N N . ILE B 1 56 ? -0.402 -22.359 -5.09 1 91 56 ILE B N 1
ATOM 1627 C CA . ILE B 1 56 ? -0.179 -22.625 -6.508 1 91 56 ILE B CA 1
ATOM 1628 C C . ILE B 1 56 ? 1.142 -22 -6.945 1 91 56 ILE B C 1
ATOM 1630 O O . ILE B 1 56 ? 1.925 -22.625 -7.664 1 91 56 ILE B O 1
ATOM 1634 N N . GLY B 1 57 ? 1.353 -20.734 -6.535 1 90.06 57 GLY B N 1
ATOM 1635 C CA . GLY B 1 57 ? 2.609 -20.078 -6.859 1 90.06 57 GLY B CA 1
ATOM 1636 C C . GLY B 1 57 ? 3.822 -20.828 -6.336 1 90.06 57 GLY B C 1
ATOM 1637 O O . GLY B 1 57 ? 4.824 -20.969 -7.043 1 90.06 57 GLY B O 1
ATOM 1638 N N . TYR B 1 58 ? 3.691 -21.312 -5.102 1 89.12 58 TYR B N 1
ATOM 1639 C CA . TYR B 1 58 ? 4.781 -22.047 -4.48 1 89.12 58 TYR B CA 1
ATOM 1640 C C . TYR B 1 58 ? 5.074 -23.328 -5.25 1 89.12 58 TYR B C 1
ATOM 1642 O O . TYR B 1 58 ? 6.234 -23.641 -5.547 1 89.12 58 TYR B O 1
ATOM 1650 N N . ILE B 1 59 ? 4.039 -24.078 -5.578 1 87.31 59 ILE B N 1
ATOM 1651 C CA . ILE B 1 59 ? 4.172 -25.344 -6.301 1 87.31 59 ILE B CA 1
ATOM 1652 C C . ILE B 1 59 ? 4.789 -25.078 -7.676 1 87.31 59 ILE B C 1
ATOM 1654 O O . ILE B 1 59 ? 5.648 -25.844 -8.125 1 87.31 59 ILE B O 1
ATOM 1658 N N . LYS B 1 60 ? 4.363 -24.016 -8.289 1 84.5 60 LYS B N 1
ATOM 1659 C CA . LYS B 1 60 ? 4.926 -23.656 -9.594 1 84.5 60 LYS B CA 1
ATOM 1660 C C . LYS B 1 60 ? 6.426 -23.391 -9.484 1 84.5 60 LYS B C 1
ATOM 1662 O O . LYS B 1 60 ? 7.184 -23.688 -10.406 1 84.5 60 LYS B O 1
ATOM 1667 N N . GLY B 1 61 ? 6.801 -22.781 -8.469 1 82.38 61 GLY B N 1
ATOM 1668 C CA . GLY B 1 61 ? 8.203 -22.453 -8.258 1 82.38 61 GLY B CA 1
ATOM 1669 C C . GLY B 1 61 ? 9.07 -23.688 -8.055 1 82.38 61 GLY B C 1
ATOM 1670 O O . GLY B 1 61 ? 10.266 -23.672 -8.359 1 82.38 61 GLY B O 1
ATOM 1671 N N . ILE B 1 62 ? 8.445 -24.781 -7.5 1 79.44 62 ILE B N 1
ATOM 1672 C CA . ILE B 1 62 ? 9.195 -26.016 -7.277 1 79.44 62 ILE B CA 1
ATOM 1673 C C . ILE B 1 62 ? 9.484 -26.688 -8.617 1 79.44 62 ILE B C 1
ATOM 1675 O O . ILE B 1 62 ? 10.594 -27.188 -8.844 1 79.44 62 ILE B O 1
ATOM 1679 N N . ASN B 1 63 ? 8.492 -26.75 -9.406 1 68.25 63 ASN B N 1
ATOM 1680 C CA . ASN B 1 63 ? 8.602 -27.562 -10.609 1 68.25 63 ASN B CA 1
ATOM 1681 C C . ASN B 1 63 ? 9.023 -26.719 -11.812 1 68.25 63 ASN B C 1
ATOM 1683 O O . ASN B 1 63 ? 9.062 -27.219 -12.938 1 68.25 63 ASN B O 1
ATOM 1687 N N . ASN B 1 64 ? 9.539 -25.531 -11.547 1 61.5 64 ASN B N 1
ATOM 1688 C CA . ASN B 1 64 ? 9.883 -24.656 -12.656 1 61.5 64 ASN B CA 1
ATOM 1689 C C . ASN B 1 64 ? 8.844 -24.734 -13.773 1 61.5 64 ASN B C 1
ATOM 1691 O O . ASN B 1 64 ? 9.195 -24.781 -14.953 1 61.5 64 ASN B O 1
ATOM 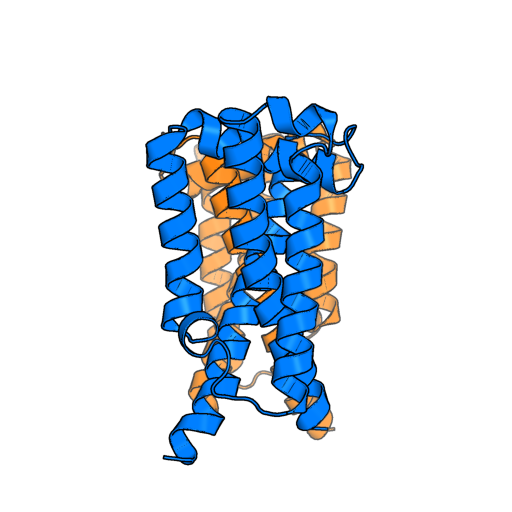1695 N N . TYR B 1 65 ? 7.738 -25.234 -13.352 1 57.28 65 TYR B N 1
ATOM 1696 C CA . TYR B 1 65 ? 6.738 -25.344 -14.406 1 57.28 65 TYR B CA 1
ATOM 1697 C C . TYR B 1 65 ? 6.434 -23.984 -15.008 1 57.28 65 TYR B C 1
ATOM 1699 O O . TYR B 1 65 ? 5.453 -23.328 -14.633 1 57.28 65 TYR B O 1
ATOM 1707 N N . SER B 1 66 ? 7.465 -23.438 -15.625 1 57.56 66 SER B N 1
ATOM 1708 C CA . SER B 1 66 ? 7.539 -22.094 -16.203 1 57.56 66 SER B CA 1
ATOM 1709 C C . SER B 1 66 ? 6.305 -21.797 -17.047 1 57.56 66 SER B C 1
ATOM 1711 O O . SER B 1 66 ? 5.859 -20.641 -17.109 1 57.56 66 SER B O 1
ATOM 1713 N N . ARG B 1 67 ? 5.68 -22.922 -17.562 1 58.09 67 ARG B N 1
ATOM 1714 C CA . ARG B 1 67 ? 4.637 -22.625 -18.531 1 58.09 67 ARG B CA 1
ATOM 1715 C C . ARG B 1 67 ? 3.289 -22.422 -17.844 1 58.09 67 ARG B C 1
ATOM 1717 O O . ARG B 1 67 ? 2.406 -21.75 -18.391 1 58.09 67 ARG B O 1
ATOM 1724 N N . LEU B 1 68 ? 3.229 -22.969 -16.641 1 55 68 LEU B N 1
ATOM 1725 C CA . LEU B 1 68 ? 1.919 -22.891 -16 1 55 68 LEU B CA 1
ATOM 1726 C C . LEU B 1 68 ? 1.64 -21.484 -15.492 1 55 68 LEU B C 1
ATOM 1728 O O . LEU B 1 68 ? 2.457 -20.906 -14.773 1 55 68 LEU B O 1
ATOM 1732 N N . LEU B 1 69 ? 0.504 -20.984 -15.93 1 62.69 69 LEU B N 1
ATOM 1733 C CA . LEU B 1 69 ? -0.057 -19.703 -15.516 1 62.69 69 LEU B CA 1
ATOM 1734 C C . LEU B 1 69 ? 0.857 -18.547 -15.93 1 62.69 69 LEU B C 1
ATOM 1736 O O . LEU B 1 69 ? 0.895 -17.516 -15.266 1 62.69 69 LEU B O 1
ATOM 1740 N N . PHE B 1 70 ? 1.564 -18.844 -17 1 68.62 70 PHE B N 1
ATOM 1741 C CA . PHE B 1 70 ? 2.574 -17.922 -17.484 1 68.62 70 PHE B CA 1
ATOM 1742 C C . PHE B 1 70 ? 1.957 -16.547 -17.766 1 68.62 70 PHE B C 1
ATOM 1744 O O . PHE B 1 70 ? 2.51 -15.523 -17.391 1 68.62 70 PHE B O 1
ATOM 1751 N N . PHE B 1 71 ? 0.792 -16.625 -18.328 1 73.12 71 PHE B N 1
ATOM 1752 C CA . PHE B 1 71 ? 0.193 -15.344 -18.719 1 73.12 71 PHE B CA 1
ATOM 1753 C C . PHE B 1 71 ? -0.179 -14.531 -17.484 1 73.12 71 PHE B C 1
ATOM 1755 O O . PHE B 1 71 ? 0.076 -13.328 -17.438 1 73.12 71 PHE B O 1
ATOM 1762 N N . ILE B 1 72 ? -0.585 -15.273 -16.406 1 76.31 72 ILE B N 1
ATOM 1763 C CA . ILE B 1 72 ? -1.055 -14.57 -15.211 1 76.31 72 ILE B CA 1
ATOM 1764 C C . ILE B 1 72 ? 0.135 -14.195 -14.328 1 76.31 72 ILE B C 1
ATOM 1766 O O . ILE B 1 72 ? 0.111 -13.172 -13.641 1 76.31 72 ILE B O 1
ATOM 1770 N N . PHE B 1 73 ? 1.205 -14.906 -14.484 1 79.44 73 PHE B N 1
ATOM 1771 C CA . PHE B 1 73 ? 2.381 -14.664 -13.656 1 79.44 73 PHE B CA 1
ATOM 1772 C C . PHE B 1 73 ? 3.373 -13.758 -14.383 1 79.44 73 PHE B C 1
ATOM 1774 O O . PHE B 1 73 ? 4.422 -13.414 -13.836 1 79.44 73 PHE B O 1
ATOM 1781 N N . SER B 1 74 ? 3.002 -13.344 -15.594 1 83.06 74 SER B N 1
ATOM 1782 C CA . SER B 1 74 ? 3.857 -12.43 -16.344 1 83.06 74 SER B CA 1
ATOM 1783 C C . SER B 1 74 ? 3.752 -11.008 -15.805 1 83.06 74 SER B C 1
ATOM 1785 O O . SER B 1 74 ? 2.844 -10.703 -15.031 1 83.06 74 SER B O 1
ATOM 1787 N N . THR B 1 75 ? 4.672 -10.195 -16.25 1 85.75 75 THR B N 1
ATOM 1788 C CA . THR B 1 75 ? 4.656 -8.789 -15.852 1 85.75 75 THR B CA 1
ATOM 1789 C C . THR B 1 75 ? 3.379 -8.109 -16.328 1 85.75 75 THR B C 1
ATOM 1791 O O . THR B 1 75 ? 2.756 -7.352 -15.586 1 85.75 75 THR B O 1
ATOM 1794 N N . LEU B 1 76 ? 3.072 -8.406 -17.516 1 87.25 76 LEU B N 1
ATOM 1795 C CA . LEU B 1 76 ? 1.852 -7.848 -18.078 1 87.25 76 LEU B CA 1
ATOM 1796 C C . LEU B 1 76 ? 0.625 -8.312 -17.312 1 87.25 76 LEU B C 1
ATOM 1798 O O . LEU B 1 76 ? -0.252 -7.512 -16.984 1 87.25 76 LEU B O 1
ATOM 1802 N N . GLY B 1 77 ? 0.593 -9.586 -17 1 88.69 77 GLY B N 1
ATOM 1803 C CA . GLY B 1 77 ? -0.512 -10.109 -16.219 1 88.69 77 GLY B CA 1
ATOM 1804 C C . GLY B 1 77 ? -0.594 -9.516 -14.828 1 88.69 77 GLY B C 1
ATOM 1805 O O . GLY B 1 77 ? -1.685 -9.203 -14.344 1 88.69 77 GLY B O 1
ATOM 1806 N N . THR B 1 78 ? 0.547 -9.359 -14.234 1 90.25 78 THR B N 1
ATOM 1807 C CA . THR B 1 78 ? 0.62 -8.797 -12.883 1 90.25 78 THR B CA 1
ATOM 1808 C C . THR B 1 78 ? 0.099 -7.363 -12.867 1 90.25 78 THR B C 1
ATOM 1810 O O . THR B 1 78 ? -0.566 -6.953 -11.914 1 90.25 78 THR B O 1
ATOM 1813 N N . LEU B 1 79 ? 0.302 -6.621 -13.898 1 93.38 79 LEU B N 1
ATOM 1814 C CA . LEU B 1 79 ? -0.117 -5.227 -13.984 1 93.38 79 LEU B CA 1
ATOM 1815 C C . LEU B 1 79 ? -1.576 -5.121 -14.414 1 93.38 79 LEU B C 1
ATOM 1817 O O . LEU B 1 79 ? -2.328 -4.301 -13.883 1 93.38 79 LEU B O 1
ATOM 1821 N N . LEU B 1 80 ? -1.965 -5.941 -15.242 1 94.69 80 LEU B N 1
ATOM 1822 C CA . LEU B 1 80 ? -3.275 -5.82 -15.875 1 94.69 80 LEU B CA 1
ATOM 1823 C C . LEU B 1 80 ? -4.367 -6.383 -14.969 1 94.69 80 LEU B C 1
ATOM 1825 O O . LEU B 1 80 ? -5.492 -5.883 -14.961 1 94.69 80 LEU B O 1
ATOM 1829 N N . LEU B 1 81 ? -4.039 -7.352 -14.242 1 94.25 81 LEU B N 1
ATOM 1830 C CA . LEU B 1 81 ? -5.062 -8.039 -13.461 1 94.25 81 LEU B CA 1
ATOM 1831 C C . LEU B 1 81 ? -5.742 -7.082 -12.492 1 94.25 81 LEU B C 1
ATOM 1833 O O . LEU B 1 81 ? -6.969 -6.969 -12.477 1 94.25 81 LEU B O 1
ATOM 1837 N N . PRO B 1 82 ? -4.969 -6.391 -11.68 1 95.06 82 PRO B N 1
ATOM 1838 C CA . PR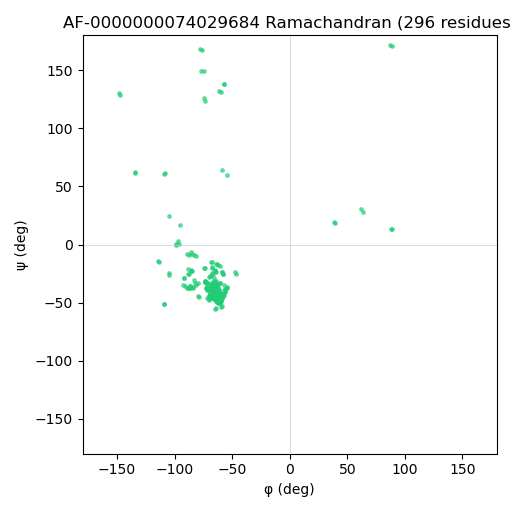O B 1 82 ? -5.648 -5.449 -10.781 1 95.06 82 PRO B CA 1
ATOM 1839 C C . PRO B 1 82 ? -6.387 -4.348 -11.539 1 95.06 82 PRO B C 1
ATOM 1841 O O . PRO B 1 82 ? -7.434 -3.879 -11.078 1 95.06 82 PRO B O 1
ATOM 1844 N N . ILE B 1 83 ? -5.883 -3.922 -12.625 1 96.44 83 ILE B N 1
ATOM 1845 C CA . ILE B 1 83 ? -6.523 -2.875 -13.414 1 96.44 83 ILE B CA 1
ATOM 1846 C C . ILE B 1 83 ? -7.871 -3.375 -13.93 1 96.44 83 ILE B C 1
ATOM 1848 O O . ILE B 1 83 ? -8.883 -2.686 -13.805 1 96.44 83 ILE B O 1
ATOM 1852 N N . VAL B 1 84 ? -7.91 -4.539 -14.477 1 96.62 84 VAL B N 1
ATOM 1853 C CA . VAL B 1 84 ? -9.133 -5.133 -15.016 1 96.62 84 VAL B CA 1
ATOM 1854 C C . VAL B 1 84 ? -10.133 -5.367 -13.883 1 96.62 84 VAL B C 1
ATOM 1856 O O . VAL B 1 84 ? -11.328 -5.094 -14.031 1 96.62 84 VAL B O 1
ATOM 1859 N N . ALA B 1 85 ? -9.648 -5.855 -12.781 1 97.31 85 ALA B N 1
ATOM 1860 C CA . ALA B 1 85 ? -10.516 -6.109 -11.633 1 97.31 85 ALA B CA 1
ATOM 1861 C C . ALA B 1 85 ? -11.172 -4.82 -11.156 1 97.31 85 ALA B C 1
ATOM 1863 O O . ALA B 1 85 ? -12.391 -4.777 -10.945 1 97.31 85 ALA B O 1
ATOM 1864 N N . ILE B 1 86 ? -10.406 -3.734 -11.008 1 97.38 86 ILE B N 1
ATOM 1865 C CA . ILE B 1 86 ? -10.914 -2.455 -10.523 1 97.38 86 ILE B CA 1
ATOM 1866 C C . ILE B 1 86 ? -11.906 -1.881 -11.531 1 97.38 86 ILE B C 1
ATOM 1868 O O . ILE B 1 86 ? -12.945 -1.339 -11.148 1 97.38 86 ILE B O 1
ATOM 1872 N N . THR B 1 87 ? -11.562 -2.01 -12.789 1 97.75 87 THR B N 1
ATOM 1873 C CA . THR B 1 87 ? -12.445 -1.512 -13.836 1 97.75 87 THR B CA 1
ATOM 1874 C C . THR B 1 87 ? -13.766 -2.27 -13.836 1 97.75 87 THR B C 1
ATOM 1876 O O . THR B 1 87 ? -14.836 -1.662 -13.922 1 97.75 87 THR B O 1
ATOM 1879 N N . LEU B 1 88 ? -13.695 -3.531 -13.703 1 98.06 88 LEU B N 1
ATOM 1880 C CA . LEU B 1 88 ? -14.891 -4.363 -13.641 1 98.06 88 LEU B CA 1
ATOM 1881 C C . LEU B 1 88 ? -15.75 -3.979 -12.445 1 98.06 88 LEU B C 1
ATOM 1883 O O . LEU B 1 88 ? -16.969 -3.787 -12.578 1 98.06 88 LEU B O 1
ATOM 1887 N N . LEU B 1 89 ? -15.148 -3.844 -11.328 1 98 89 LEU B N 1
ATOM 1888 C CA . LEU B 1 89 ? -15.883 -3.498 -10.117 1 98 89 LEU B CA 1
ATOM 1889 C C . LEU B 1 89 ? -16.469 -2.098 -10.219 1 98 89 LEU B C 1
ATOM 1891 O O . LEU B 1 89 ? -17.578 -1.851 -9.727 1 98 89 LEU B O 1
ATOM 1895 N N . TYR B 1 90 ? -15.656 -1.24 -10.82 1 97.5 90 TYR B N 1
ATOM 1896 C CA . TYR B 1 90 ? -16.172 0.112 -11.031 1 97.5 90 TYR B CA 1
ATOM 1897 C C . TYR B 1 90 ? -17.422 0.096 -11.891 1 97.5 90 TYR B C 1
ATOM 1899 O O . TYR B 1 90 ? -18.406 0.762 -11.57 1 97.5 90 TYR B O 1
ATOM 1907 N N . PHE B 1 91 ? -17.391 -0.66 -12.914 1 97.75 91 PHE B N 1
ATOM 1908 C CA . PHE B 1 91 ? -18.516 -0.742 -13.852 1 97.75 91 PHE B CA 1
ATOM 1909 C C . PHE B 1 91 ? -19.719 -1.4 -13.195 1 97.75 91 PHE B C 1
ATOM 1911 O O . PHE B 1 91 ? -20.859 -0.956 -13.391 1 97.75 91 PHE B O 1
ATOM 1918 N N . LEU B 1 92 ? -19.547 -2.342 -12.352 1 97.81 92 LEU B N 1
ATOM 1919 C CA . LEU B 1 92 ? -20.641 -3.137 -11.805 1 97.81 92 LEU B CA 1
ATOM 1920 C C . LEU B 1 92 ? -21.172 -2.523 -10.516 1 97.81 92 LEU B C 1
ATOM 1922 O O . LEU B 1 92 ? -22.375 -2.564 -10.25 1 97.81 92 LEU B O 1
ATOM 1926 N N . LEU B 1 93 ? -20.297 -1.943 -9.703 1 97.19 93 LEU B N 1
ATOM 1927 C CA . LEU B 1 93 ? -20.688 -1.515 -8.367 1 97.19 93 LEU B CA 1
ATOM 1928 C C . LEU B 1 93 ? -20.844 0.001 -8.305 1 97.19 93 LEU B C 1
ATOM 1930 O O . LEU B 1 93 ? -21.547 0.523 -7.434 1 97.19 93 LEU B O 1
ATOM 1934 N N . GLY B 1 94 ? -20.156 0.723 -9.203 1 96.62 94 GLY B N 1
ATOM 1935 C CA . GLY B 1 94 ? -20.078 2.172 -9.102 1 96.62 94 GLY B CA 1
ATOM 1936 C C . GLY B 1 94 ? -18.938 2.646 -8.227 1 96.62 94 GLY B C 1
ATOM 1937 O O . GLY B 1 94 ? -18.297 1.845 -7.543 1 96.62 94 GLY B O 1
ATOM 1938 N N . PHE B 1 95 ? -18.688 3.9 -8.203 1 96.12 95 PHE B N 1
ATOM 1939 C CA . PHE B 1 95 ? -17.516 4.52 -7.574 1 96.12 95 PHE B CA 1
ATOM 1940 C C . PHE B 1 95 ? -17.609 4.43 -6.055 1 96.12 95 PHE B C 1
ATOM 1942 O O . PHE B 1 95 ? -16.672 4 -5.395 1 96.12 95 PHE B O 1
ATOM 1949 N N . ASP B 1 96 ? -18.734 4.766 -5.473 1 95.94 96 ASP B N 1
ATOM 1950 C CA . ASP B 1 96 ? -18.906 4.824 -4.027 1 95.94 96 ASP B CA 1
ATOM 1951 C C . ASP B 1 96 ? -18.781 3.438 -3.402 1 95.94 96 ASP B C 1
ATOM 1953 O O . ASP B 1 96 ? -18.047 3.252 -2.43 1 95.94 96 ASP B O 1
ATOM 1957 N N . ARG B 1 97 ? -19.375 2.492 -3.984 1 96.31 97 ARG B N 1
ATOM 1958 C CA . ARG B 1 97 ? -19.359 1.14 -3.438 1 96.31 97 ARG B CA 1
ATOM 1959 C C . ARG B 1 97 ? -17.984 0.498 -3.625 1 96.31 97 ARG B C 1
ATOM 1961 O O . ARG B 1 97 ? -17.531 -0.265 -2.771 1 96.31 97 ARG B O 1
ATOM 1968 N N . LEU B 1 98 ? -17.375 0.792 -4.77 1 97.19 98 LEU B N 1
ATOM 1969 C CA . LEU B 1 98 ? -16.016 0.298 -5.035 1 97.19 98 LEU B CA 1
ATOM 1970 C C . LEU B 1 98 ? -15.062 0.707 -3.922 1 97.19 98 LEU B C 1
ATOM 1972 O O . LEU B 1 98 ? -14.211 -0.082 -3.512 1 97.19 98 LEU B O 1
ATOM 1976 N N . LEU B 1 99 ? -15.258 1.947 -3.361 1 97.38 99 LEU B N 1
ATOM 1977 C CA . LEU B 1 99 ? -14.336 2.467 -2.359 1 97.38 99 LEU B CA 1
ATOM 1978 C C . LEU B 1 99 ? -14.758 2.039 -0.957 1 97.38 99 LEU B C 1
ATOM 1980 O O . LEU B 1 99 ? -13.914 1.888 -0.07 1 97.38 99 LEU B O 1
ATOM 1984 N N . ALA B 1 100 ? -15.984 1.764 -0.75 1 96.81 100 ALA B N 1
ATOM 1985 C CA . ALA B 1 100 ? -16.516 1.555 0.598 1 96.81 100 ALA B CA 1
ATOM 1986 C C . ALA B 1 100 ? -16.469 0.079 0.982 1 96.81 100 ALA B C 1
ATOM 1988 O O . ALA B 1 100 ? -16.297 -0.259 2.156 1 96.81 100 ALA B O 1
ATOM 1989 N N . LEU B 1 101 ? -16.547 -0.822 0.074 1 97.38 101 LEU B N 1
ATOM 1990 C CA . LEU B 1 101 ? -16.828 -2.219 0.381 1 97.38 101 LEU B CA 1
ATOM 1991 C C . LEU B 1 101 ? -15.547 -2.979 0.7 1 97.38 101 LEU B C 1
ATOM 1993 O O . LEU B 1 101 ? -15.531 -3.834 1.588 1 97.38 101 LEU B O 1
ATOM 1997 N N . PRO B 1 102 ? -14.445 -2.682 0.014 1 97.56 102 PRO B N 1
ATOM 1998 C CA . PRO B 1 102 ? -13.258 -3.516 0.206 1 97.56 102 PRO B CA 1
ATOM 1999 C C . PRO B 1 102 ? -12.789 -3.543 1.658 1 97.56 102 PRO B C 1
ATOM 2001 O O . PRO B 1 102 ? -12.523 -4.617 2.205 1 97.56 102 PRO B O 1
ATOM 2004 N N . PRO B 1 103 ? -12.719 -2.395 2.324 1 97.56 103 PRO B N 1
ATOM 2005 C CA . PRO B 1 103 ? -12.273 -2.459 3.719 1 97.56 103 PRO B CA 1
ATOM 2006 C C . PRO B 1 103 ? -13.242 -3.232 4.613 1 97.56 103 PRO B C 1
ATOM 2008 O O . PRO B 1 103 ? -12.82 -3.85 5.594 1 97.56 103 PRO B O 1
ATOM 2011 N N . ILE B 1 104 ? -14.492 -3.17 4.297 1 96.81 104 ILE B N 1
ATOM 2012 C CA . ILE B 1 104 ? -15.5 -3.9 5.059 1 96.81 104 ILE B CA 1
ATOM 2013 C C . ILE B 1 104 ? -15.32 -5.402 4.84 1 96.81 104 ILE B C 1
ATOM 2015 O O . ILE B 1 104 ? -15.312 -6.176 5.801 1 96.81 104 ILE B O 1
ATOM 2019 N N . VAL B 1 105 ? -15.148 -5.812 3.617 1 97.12 105 VAL B N 1
ATOM 2020 C CA . VAL B 1 105 ? -14.922 -7.215 3.271 1 97.12 105 VAL B CA 1
ATOM 2021 C C . VAL B 1 105 ? -13.617 -7.699 3.898 1 97.12 105 VAL B C 1
ATOM 2023 O O . VAL B 1 105 ? -13.555 -8.805 4.438 1 97.12 105 VAL B O 1
ATOM 2026 N N . PHE B 1 106 ? -12.641 -6.844 3.898 1 97.44 106 PHE B N 1
ATOM 2027 C CA . PHE B 1 106 ? -11.32 -7.195 4.406 1 97.44 106 PHE B CA 1
ATOM 2028 C C . PHE B 1 106 ? -11.383 -7.488 5.902 1 97.44 106 PHE B C 1
ATOM 2030 O O . PHE B 1 106 ? -10.945 -8.555 6.348 1 97.44 106 PHE B O 1
ATOM 2037 N N . LYS B 1 107 ? -11.891 -6.535 6.637 1 96.69 107 LYS B N 1
ATOM 2038 C CA . LYS B 1 107 ? -11.875 -6.727 8.086 1 96.69 107 LYS B CA 1
ATOM 2039 C C . LYS B 1 107 ? -12.75 -7.91 8.492 1 96.69 107 LYS B C 1
ATOM 2041 O O . LYS B 1 107 ? -12.43 -8.641 9.43 1 96.69 107 LYS B O 1
ATOM 2046 N N . THR B 1 108 ? -13.852 -8.18 7.828 1 95.62 108 THR B N 1
ATOM 2047 C CA . THR B 1 108 ? -14.703 -9.328 8.094 1 95.62 108 THR B CA 1
ATOM 2048 C C . THR B 1 108 ? -13.984 -10.633 7.738 1 95.62 108 THR B C 1
ATOM 2050 O O . THR B 1 108 ? -14.055 -11.609 8.484 1 95.62 108 THR B O 1
ATOM 2053 N N . GLY B 1 109 ? -13.266 -10.656 6.684 1 95.62 109 GLY B N 1
ATOM 2054 C CA . GLY B 1 109 ? -12.602 -11.852 6.188 1 95.62 109 GLY B CA 1
ATOM 2055 C C . GLY B 1 109 ? -11.461 -12.312 7.07 1 95.62 109 GLY B C 1
ATOM 2056 O O . GLY B 1 109 ? -11.117 -13.492 7.086 1 95.62 109 GLY B O 1
ATOM 2057 N N . ILE B 1 110 ? -10.859 -11.383 7.773 1 94.69 110 ILE B N 1
ATOM 2058 C CA . ILE B 1 110 ? -9.758 -11.766 8.641 1 94.69 110 ILE B CA 1
ATOM 2059 C C . ILE B 1 110 ? -10.258 -11.906 10.078 1 94.69 110 ILE B C 1
ATOM 2061 O O . ILE B 1 110 ? -9.461 -12.086 11.008 1 94.69 110 ILE B O 1
ATOM 2065 N N . GLY B 1 111 ? -11.531 -11.664 10.305 1 92.19 111 GLY B N 1
ATOM 2066 C CA . GLY B 1 111 ? -12.141 -11.891 11.609 1 92.19 111 GLY B CA 1
ATOM 2067 C C . GLY B 1 111 ? -12.039 -10.688 12.531 1 92.19 111 GLY B C 1
ATOM 2068 O O . GLY B 1 111 ? -12.156 -10.82 13.75 1 92.19 111 GLY B O 1
ATOM 2069 N N . LEU B 1 112 ? -11.68 -9.516 12.016 1 92 112 LEU B N 1
ATOM 2070 C CA . LEU B 1 112 ? -11.547 -8.305 12.82 1 92 112 LEU B CA 1
ATOM 2071 C C . LEU B 1 112 ? -12.672 -7.32 12.508 1 92 112 LEU B C 1
ATOM 2073 O O . LEU B 1 112 ? -12.414 -6.152 12.203 1 92 112 LEU B O 1
ATOM 2077 N N . ARG B 1 113 ? -13.891 -7.727 12.742 1 90.88 113 ARG B N 1
ATOM 2078 C CA . ARG B 1 113 ? -15.086 -6.965 12.383 1 90.88 113 ARG B CA 1
ATOM 2079 C C . ARG B 1 113 ? -15.18 -5.68 13.195 1 90.88 113 ARG B C 1
ATOM 2081 O O . ARG B 1 113 ? -15.742 -4.688 12.734 1 90.88 113 ARG B O 1
ATOM 2088 N N . GLY B 1 114 ? -14.609 -5.66 14.32 1 91.25 114 GLY B N 1
ATOM 2089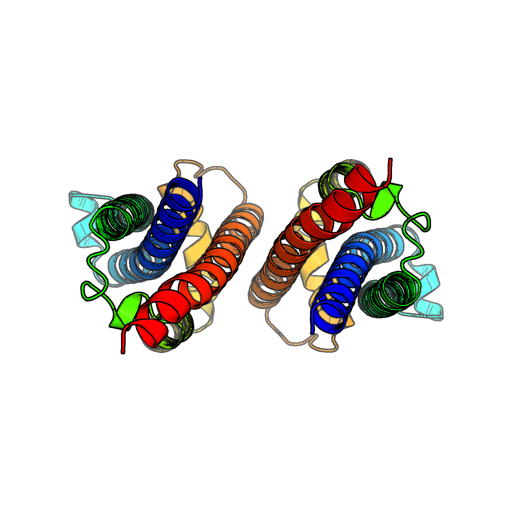 C CA . GLY B 1 114 ? -14.734 -4.527 15.227 1 91.25 114 GLY B CA 1
ATOM 2090 C C . GLY B 1 114 ? -13.742 -3.418 14.938 1 91.25 114 GLY B C 1
ATOM 2091 O O . GLY B 1 114 ? -13.836 -2.328 15.508 1 91.25 114 GLY B O 1
ATOM 2092 N N . ILE B 1 115 ? -12.812 -3.689 14.031 1 93.69 115 ILE B N 1
ATOM 2093 C CA . ILE B 1 115 ? -11.797 -2.684 13.75 1 93.69 115 ILE B CA 1
ATOM 2094 C C . ILE B 1 115 ? -12.398 -1.552 12.922 1 93.69 115 ILE B C 1
ATOM 2096 O O . ILE B 1 115 ? -13.336 -1.772 12.148 1 93.69 115 ILE B O 1
ATOM 2100 N N . ASP B 1 116 ? -11.867 -0.397 13.133 1 95.69 116 ASP B N 1
ATOM 2101 C CA . ASP B 1 116 ? -12.297 0.78 12.383 1 95.69 116 ASP B CA 1
ATOM 2102 C C . ASP B 1 116 ? -12.133 0.564 10.883 1 95.69 116 ASP B C 1
ATOM 2104 O O . ASP B 1 116 ? -11.117 0.024 10.438 1 95.69 116 ASP B O 1
ATOM 2108 N N . THR B 1 117 ? -13.156 1.012 10.164 1 95.56 117 THR B N 1
ATOM 2109 C CA . THR B 1 117 ? -13.156 0.8 8.719 1 95.56 117 THR B CA 1
ATOM 2110 C C . THR B 1 117 ? -12.016 1.573 8.062 1 95.56 117 THR B C 1
ATOM 2112 O O . THR B 1 117 ? -11.438 1.115 7.078 1 95.56 117 THR B O 1
ATOM 2115 N N . ARG B 1 118 ? -11.672 2.682 8.578 1 96.19 118 ARG B N 1
ATOM 2116 C CA . ARG B 1 118 ? -10.555 3.449 8.039 1 96.19 118 ARG B CA 1
ATOM 2117 C C . ARG B 1 118 ? -9.234 2.713 8.242 1 96.19 118 ARG B C 1
ATOM 2119 O O . ARG B 1 118 ? -8.406 2.646 7.328 1 96.19 118 ARG B O 1
ATOM 2126 N N . LEU B 1 119 ? -9.078 2.199 9.391 1 97.12 119 LEU B N 1
ATOM 2127 C CA . LEU B 1 119 ? -7.887 1.4 9.664 1 97.12 119 LEU B CA 1
ATOM 2128 C C . LEU B 1 119 ? -7.836 0.174 8.758 1 97.12 119 LEU B C 1
ATOM 2130 O O . LEU B 1 119 ? -6.777 -0.173 8.234 1 97.12 119 LEU B O 1
ATOM 2134 N N . SER B 1 120 ? -8.961 -0.45 8.602 1 97.5 120 SER B N 1
ATOM 2135 C CA . SER B 1 120 ? -9.062 -1.595 7.703 1 97.5 120 SER B CA 1
ATOM 2136 C C . SER B 1 120 ? -8.641 -1.222 6.285 1 97.5 120 SER B C 1
ATOM 2138 O O . SER B 1 120 ? -7.984 -2.008 5.602 1 97.5 120 SER B O 1
ATOM 2140 N N . SER B 1 121 ? -9.016 -0.048 5.867 1 97.75 121 SER B N 1
ATOM 2141 C CA . SER B 1 121 ? -8.633 0.433 4.543 1 97.75 121 SER B CA 1
ATOM 2142 C C . SER B 1 121 ? -7.121 0.575 4.418 1 97.75 121 SER B C 1
ATOM 2144 O O . SER B 1 121 ? -6.531 0.159 3.418 1 97.75 121 SER B O 1
ATOM 2146 N N . TYR B 1 122 ? -6.504 1.117 5.418 1 97.62 122 TYR B N 1
ATOM 2147 C CA . TYR B 1 122 ? -5.055 1.273 5.426 1 97.62 122 TYR B CA 1
ATOM 2148 C C . TYR B 1 122 ? -4.359 -0.083 5.375 1 97.62 122 TYR B C 1
ATOM 2150 O O . TYR B 1 122 ? -3.412 -0.273 4.609 1 97.62 122 TYR B O 1
ATOM 2158 N N . LEU B 1 123 ? -4.828 -0.986 6.18 1 97.25 123 LEU B N 1
ATOM 2159 C CA . LEU B 1 123 ? -4.203 -2.303 6.266 1 97.25 123 LEU B CA 1
ATOM 2160 C C . LEU B 1 123 ? -4.355 -3.061 4.949 1 97.25 123 LEU B C 1
ATOM 2162 O O . LEU B 1 123 ? -3.387 -3.625 4.438 1 97.25 123 LEU B O 1
ATOM 2166 N N . LEU B 1 124 ? -5.551 -3.043 4.445 1 97.5 124 LEU B N 1
ATOM 2167 C CA . LEU B 1 124 ? -5.809 -3.727 3.186 1 97.5 124 LEU B CA 1
ATOM 2168 C C . LEU B 1 124 ? -4.945 -3.15 2.068 1 97.5 124 LEU B C 1
ATOM 2170 O O . LEU B 1 124 ? -4.305 -3.896 1.325 1 97.5 124 LEU B O 1
ATOM 2174 N N . THR B 1 125 ? -4.953 -1.859 1.968 1 97.81 125 THR B N 1
ATOM 2175 C CA . THR B 1 125 ? -4.219 -1.196 0.898 1 97.81 125 THR B CA 1
ATOM 2176 C C . THR B 1 125 ? -2.717 -1.431 1.05 1 97.81 125 THR B C 1
ATOM 2178 O O . THR B 1 125 ? -2.01 -1.623 0.059 1 97.81 125 THR B O 1
ATOM 2181 N N . SER B 1 126 ? -2.246 -1.392 2.221 1 97.62 126 SER B N 1
ATOM 2182 C CA . SER B 1 126 ? -0.835 -1.673 2.467 1 97.62 126 SER B CA 1
ATOM 2183 C C . SER B 1 126 ? -0.469 -3.088 2.033 1 97.62 126 SER B C 1
ATOM 2185 O O . SER B 1 126 ? 0.52 -3.289 1.324 1 97.62 126 SER B O 1
ATOM 2187 N N . LEU B 1 127 ? -1.256 -4.02 2.461 1 96.81 127 LEU B N 1
ATOM 2188 C CA . LEU B 1 127 ? -1.003 -5.41 2.111 1 96.81 127 LEU B CA 1
ATOM 2189 C C . LEU B 1 127 ? -1.062 -5.613 0.602 1 96.81 127 LEU B C 1
ATOM 2191 O O . LEU B 1 127 ? -0.187 -6.262 0.023 1 96.81 127 LEU B O 1
ATOM 2195 N N . ALA B 1 128 ? -2.076 -5.02 -0.005 1 97.19 128 ALA B N 1
ATOM 2196 C CA . ALA B 1 128 ? -2.246 -5.145 -1.45 1 97.19 128 ALA B CA 1
ATOM 2197 C C . ALA B 1 128 ? -1.078 -4.504 -2.195 1 97.19 128 ALA B C 1
ATOM 2199 O O . ALA B 1 128 ? -0.567 -5.07 -3.164 1 97.19 128 ALA B O 1
ATOM 2200 N N . SER B 1 129 ? -0.638 -3.389 -1.743 1 97.06 129 SER B N 1
ATOM 2201 C CA . SER B 1 129 ? 0.442 -2.662 -2.404 1 97.06 129 SER B CA 1
ATOM 2202 C C . SER B 1 129 ? 1.774 -3.387 -2.244 1 97.06 129 SER B C 1
ATOM 2204 O O . SER B 1 129 ? 2.541 -3.506 -3.203 1 97.06 129 SER B O 1
ATOM 2206 N N . MET B 1 130 ? 2.021 -3.838 -1.067 1 96.38 130 MET B N 1
ATOM 2207 C CA . MET B 1 130 ? 3.266 -4.566 -0.832 1 96.38 130 MET B CA 1
ATOM 2208 C C . MET B 1 130 ? 3.307 -5.852 -1.648 1 96.38 130 MET B C 1
ATOM 2210 O O . MET B 1 130 ? 4.332 -6.184 -2.244 1 96.38 130 MET B O 1
ATOM 2214 N N . SER B 1 131 ? 2.215 -6.57 -1.637 1 95.56 131 SER B N 1
ATOM 2215 C CA . SER B 1 131 ? 2.156 -7.801 -2.422 1 95.56 131 SER B CA 1
ATOM 2216 C C . SER B 1 131 ? 2.289 -7.512 -3.912 1 95.56 131 SER B C 1
ATOM 2218 O O . SER B 1 131 ? 2.861 -8.312 -4.656 1 95.56 131 SER B O 1
ATOM 2220 N N . PHE B 1 132 ? 1.766 -6.375 -4.359 1 96.44 132 PHE B N 1
ATOM 2221 C CA . PHE B 1 132 ? 1.876 -5.973 -5.758 1 96.44 132 PHE B CA 1
ATOM 2222 C C . PHE B 1 132 ? 3.334 -5.762 -6.145 1 96.44 132 PHE B C 1
ATOM 2224 O O . PHE B 1 132 ? 3.793 -6.281 -7.164 1 96.44 132 PHE B O 1
ATOM 2231 N N . VAL B 1 133 ? 4.051 -5.008 -5.316 1 94.56 133 VAL B N 1
ATOM 2232 C CA . VAL B 1 133 ? 5.469 -4.773 -5.582 1 94.56 133 VAL B CA 1
ATOM 2233 C C . VAL B 1 133 ? 6.223 -6.098 -5.594 1 94.56 133 VAL B C 1
ATOM 2235 O O . VAL B 1 133 ? 7.051 -6.344 -6.473 1 94.56 133 VAL B O 1
ATOM 2238 N N . GLY B 1 134 ? 5.855 -6.914 -4.578 1 93.06 134 GLY B N 1
ATOM 2239 C CA . GLY B 1 134 ? 6.461 -8.234 -4.555 1 93.06 134 GLY B CA 1
ATOM 2240 C C . GLY B 1 134 ? 6.195 -9.039 -5.816 1 93.06 134 GLY B C 1
ATOM 2241 O O . GLY B 1 134 ? 7.105 -9.672 -6.359 1 93.06 134 GLY B O 1
ATOM 2242 N N . ALA B 1 135 ? 5.023 -9.016 -6.273 1 94.31 135 ALA B N 1
ATOM 2243 C CA . ALA B 1 135 ? 4.648 -9.742 -7.484 1 94.31 135 ALA B CA 1
ATOM 2244 C C . ALA B 1 135 ? 5.359 -9.172 -8.711 1 94.31 135 ALA B C 1
ATOM 2246 O O . ALA B 1 135 ? 5.738 -9.922 -9.617 1 94.31 135 ALA B O 1
ATOM 2247 N N . LEU B 1 136 ? 5.492 -7.867 -8.773 1 92.12 136 LEU B N 1
ATOM 2248 C CA . LEU B 1 136 ? 6.191 -7.227 -9.883 1 92.12 136 LEU B CA 1
ATOM 2249 C C . LEU B 1 136 ? 7.652 -7.66 -9.922 1 92.12 136 LEU B C 1
ATOM 2251 O O . LEU B 1 136 ? 8.172 -8.008 -10.984 1 92.12 136 LEU B O 1
ATOM 2255 N N . ILE B 1 137 ? 8.266 -7.648 -8.766 1 88.69 137 ILE B N 1
ATOM 2256 C CA . ILE B 1 137 ? 9.648 -8.086 -8.672 1 88.69 137 ILE B CA 1
ATOM 2257 C C . ILE B 1 137 ? 9.758 -9.547 -9.094 1 88.69 137 ILE B C 1
ATOM 2259 O O . ILE B 1 137 ? 10.664 -9.914 -9.852 1 88.69 137 ILE B O 1
ATOM 2263 N N . SER B 1 138 ? 8.828 -10.289 -8.609 1 87.88 138 SER B N 1
ATOM 2264 C CA . SER B 1 138 ? 8.797 -11.703 -8.953 1 87.88 138 SER B CA 1
ATOM 2265 C C . SER B 1 138 ? 8.68 -11.906 -10.453 1 87.88 138 SER B C 1
ATOM 2267 O O . SER B 1 138 ? 9.375 -12.75 -11.031 1 87.88 138 SER B O 1
ATOM 2269 N N . SER B 1 139 ? 7.883 -11.211 -11.078 1 86.81 139 SER B N 1
ATOM 2270 C CA . SER B 1 139 ? 7.648 -11.367 -12.516 1 86.81 139 SER B CA 1
ATOM 2271 C C . SER B 1 139 ? 8.906 -11.039 -13.312 1 86.81 139 SER B C 1
ATOM 2273 O O . SER B 1 139 ? 9.18 -11.68 -14.328 1 86.81 139 SER B O 1
ATOM 2275 N N . PHE B 1 140 ? 9.703 -10.078 -12.867 1 83.62 140 PHE B N 1
ATOM 2276 C CA . PHE B 1 140 ? 10.945 -9.727 -13.539 1 83.62 140 PHE B CA 1
ATOM 2277 C C . PHE B 1 140 ? 11.992 -10.82 -13.359 1 83.62 140 PHE B C 1
ATOM 2279 O O . PHE B 1 140 ? 12.805 -11.07 -14.25 1 83.62 140 PHE B O 1
ATOM 2286 N N . THR B 1 141 ? 11.945 -11.438 -12.258 1 77.12 141 THR B N 1
ATOM 2287 C CA . THR B 1 141 ? 12.945 -12.453 -11.938 1 77.12 141 THR B CA 1
ATOM 2288 C C . THR B 1 141 ? 12.625 -13.766 -12.648 1 77.12 141 THR B C 1
ATOM 2290 O O . THR B 1 141 ? 13.516 -14.406 -13.211 1 77.12 141 THR B O 1
ATOM 2293 N N . ILE B 1 142 ? 11.383 -14.109 -12.578 1 72.19 142 ILE B N 1
ATOM 2294 C CA . ILE B 1 142 ? 10.953 -15.375 -13.164 1 72.19 142 ILE B CA 1
ATOM 2295 C C . ILE B 1 142 ? 11.078 -15.297 -14.688 1 72.19 142 ILE B C 1
ATOM 2297 O O . ILE B 1 142 ? 11.508 -16.266 -15.328 1 72.19 142 ILE B O 1
ATOM 2301 N N . ASN B 1 143 ? 10.688 -14.18 -15.289 1 69.44 143 ASN B N 1
ATOM 2302 C CA . ASN B 1 143 ? 10.695 -14.047 -16.734 1 69.44 143 ASN B CA 1
ATOM 2303 C C . ASN B 1 143 ? 12.117 -13.891 -17.281 1 69.44 143 ASN B C 1
ATOM 2305 O O . ASN B 1 143 ? 12.383 -14.211 -18.438 1 69.44 143 ASN B O 1
ATOM 2309 N N . LYS B 1 144 ? 12.992 -13.305 -16.547 1 63.72 144 LYS B N 1
ATOM 2310 C CA . LYS B 1 144 ? 14.383 -13.266 -16.984 1 63.72 144 LYS B CA 1
ATOM 2311 C C . LYS B 1 144 ? 14.961 -14.672 -17.125 1 63.72 144 LYS B C 1
ATOM 2313 O O . LYS B 1 144 ? 15.719 -14.953 -18.047 1 63.72 144 LYS B O 1
ATOM 2318 N N . ASN B 1 145 ? 14.5 -15.484 -16.297 1 55.56 145 ASN B N 1
ATOM 2319 C CA . ASN B 1 145 ? 15.031 -16.828 -16.391 1 55.56 145 ASN B CA 1
ATOM 2320 C C . ASN B 1 145 ? 14.469 -17.562 -17.609 1 55.56 145 ASN B C 1
ATOM 2322 O O . ASN B 1 145 ? 15.133 -18.438 -18.172 1 55.56 145 ASN B O 1
ATOM 2326 N N . ASN B 1 146 ? 13.234 -17.234 -17.938 1 52.62 146 ASN B N 1
ATOM 2327 C CA . ASN B 1 146 ? 12.703 -17.953 -19.094 1 52.62 146 ASN B CA 1
ATOM 2328 C C . ASN B 1 146 ? 13.211 -17.344 -20.406 1 52.62 146 ASN B C 1
ATOM 2330 O O . ASN B 1 146 ? 13.133 -17.969 -21.453 1 52.62 146 ASN B O 1
ATOM 2334 N N . ARG B 1 147 ? 13.438 -16.047 -20.531 1 48.66 147 ARG B N 1
ATOM 2335 C CA . ARG B 1 147 ? 13.961 -15.523 -21.797 1 48.66 147 ARG B CA 1
ATOM 2336 C C . ARG B 1 147 ? 15.273 -16.203 -22.172 1 48.66 147 ARG B C 1
ATOM 2338 O O . ARG B 1 147 ? 15.617 -16.312 -23.344 1 48.66 147 ARG B O 1
ATOM 2345 N N . TRP B 1 148 ? 16.062 -16.516 -21.094 1 39.66 148 TRP B N 1
ATOM 2346 C CA . TRP B 1 148 ? 17.344 -17.062 -21.531 1 39.66 148 TRP B CA 1
ATOM 2347 C C . TRP B 1 148 ? 17.172 -18.484 -22.047 1 39.66 148 TRP B C 1
ATOM 2349 O O . TRP B 1 148 ? 18.141 -19.078 -22.547 1 39.66 148 TRP B O 1
ATOM 2359 N N . THR B 1 149 ? 16.109 -19.031 -21.641 1 34.69 149 THR B N 1
ATOM 2360 C CA . THR B 1 149 ? 16.047 -20.375 -22.203 1 34.69 149 THR B CA 1
ATOM 2361 C C . THR B 1 149 ? 15.516 -20.328 -23.641 1 34.69 149 THR B C 1
ATOM 2363 O O . THR B 1 149 ? 15.281 -21.375 -24.25 1 34.69 149 THR B O 1
ATOM 2366 N N . PHE B 1 150 ? 15.016 -19.141 -24.078 1 32.19 150 PHE B N 1
ATOM 2367 C CA . PHE B 1 150 ? 14.898 -19.297 -25.516 1 32.19 150 PHE B CA 1
ATOM 2368 C C . PHE B 1 150 ? 16.25 -19.078 -26.203 1 32.19 150 PHE B C 1
ATOM 2370 O O . PHE B 1 150 ? 17.031 -18.234 -25.781 1 32.19 150 PHE B O 1
#

Secondary structure (DSSP, 8-state):
-HHHHHHHHHHHHHHHHHHHHHHHHHHHHHHH-GGGGGTS-GGGHHHHHHHHHHHHHHHHHHTT-TTTTHHHHSHHHHHHHHHHHHHHHHHHH-HHHHHHHHHHHHHHHTT-TTS-HHHHHHHHHHHHHHHHHHHHHHHHHHHHHHHTT-/-HHHHHHHHHHHHHHHHHHHHHHHHHHHHHHH-GGGGGTS-GGGHHHHHHHHHHHHHHHHHHTT-TTTTHHHHSHHHHHHHHHHHHHHHHHHH-HHHHHHHHHHHHHHHTT-TTS-HHHHHHHHHHHHHHHHHHHHHHHHHHHHHHHTT-

Organism: NCBI:txid312168

Sequence (300 aa):
MKTNYNLFLNLVHGLFLGLVLGVTISLLTLEFLPEIQNYIHPSYIYPILSVIGATIGYIKGINNYSRLLFFIFSTLGTLLLPIVAITLLYFLLGFDRLLALPPIVFKTGIGLRGIDTRLSSYLLTSLASMSFVGALISSFTINKNNRWTFMKTNYNLFLNLVHGLFLGLVLGVTISLLTLEFLPEIQNYIHPSYIYPILSVIGATIGYIKGINNYSRLLFFIFSTLGTLLLPIVAITLLYFLLGFDRLLALPPIVFKTGIGLRGIDTRLSSYLLTSLASMSFVGALISSFTINKNNRWTF

Nearest PDB structures (foldseek):
  7wix-assembly1_A  TM=2.358E-01  e=2.053E+00  Mycobacterium tuberculosis H37Rv
  2nrl-assembly1_A  TM=2.854E-01  e=8.028E+00  Thunnus atlanticus
  7zdk-assembly1_C  TM=2.131E-01  e=3.784E+00  Escherichia coli K-12
  2nrl-assembly1_A  TM=2.854E-01  e=7.697E+00  Thunnus atlanticus
  7wix-assembly1_A  TM=2.356E-01  e=3.631E+00  Mycobacterium tuberculosis H37Rv